Protein AF-A0A8U0RZ02-F1 (afdb_monomer_lite)

pLDDT: mean 75.35, std 15.9, range [26.25, 94.38]

Sequence (274 aa):
MQLIPQQLLTTLGPLFRNSQLAQFHFTNRDCDSLKGLCRVMGNGFAGCMLFPHISPCEVRVLMLLYSSKKKIFMGLIPYDQSGFVNAIRQVITTRKQAVGPGGVAGPVQIVNNKFLAWSGVMEWQEPRPEPNSRSKRWLPSHVYVNQGEILRTEQWPRKLYMQLIPQQLLTTLVPLFRNSRLVQFHFTKDLETLKSLCRIMDNGFAGCVHFSYKVSCEVRVLMLLYSSEKKIFIGLIPHDQSNFVNGIRRVIANQQQVLQRNLEQEQQQRGMGG

Foldseek 3Di:
DDKDFQVLCVLVVVQQVQWDKDWDDDPDCPDVVNVVVLVSLVVRIKDWDADPPDPPDPQGIWIWHADPPVRTIMITGGPPNPVVVVSVCVSVVVVVVVPDPDDDDDDDPPPPQWDFPDWAKEKEWDDDPDPPPGDIDMFTKTKIDHPPDDDHCVPFDRYKYKYKDAQVLCPVVVVQQVQWHKIWMDTDDDPPSVVVVLVSLVVRIKIWIATPPDVPDPAGIKIWHADPPVRTIMITGGPCRPVNVVSVVVSVVVVVVVVVVVVVVVVVVVVVPD

Organism: Mustela putorius furo (NCBI:txid9669)

Secondary structure (DSSP, 8-state):
-EEEEGGGTGGGHHHHHTEEEEEE--S-SS-HHHHHHHHHHHTTEEEEEEPP--TT----EEEEEEETTTTEEEEEEES-HHHHHHHHHHHHHHHHTT-SSS---------TTEEEEEEEEEEEE---SSTT---EEEEEEEEEEETT-----TTS-SEEEEEEEEGGGGGGGHHHHHTEEEEEEEE-S-HHHHHHHHHHHHTTEEEEEEPP--TT-S--EEEEEEETTTTEEEEEEES-HHHHHHHHHHHHHHHHHHHHHHHHHHHHHHTT--

Structure (mmCIF, N/CA/C/O backbone):
data_AF-A0A8U0RZ02-F1
#
_entry.id   AF-A0A8U0RZ02-F1
#
loop_
_atom_site.group_PDB
_atom_site.id
_atom_site.type_symbol
_atom_site.label_atom_id
_atom_site.label_alt_id
_atom_site.label_comp_id
_atom_site.label_asym_id
_atom_site.label_entity_id
_atom_site.label_seq_id
_atom_site.pdbx_PDB_ins_code
_atom_site.Cartn_x
_atom_site.Cartn_y
_atom_site.Cartn_z
_atom_site.occupancy
_atom_site.B_iso_or_equiv
_atom_site.auth_seq_id
_atom_site.auth_comp_id
_atom_site.auth_asym_id
_atom_site.auth_atom_id
_atom_site.pdbx_PDB_model_num
ATOM 1 N N . MET A 1 1 ? 10.433 8.839 -27.197 1.00 79.12 1 MET A N 1
ATOM 2 C CA . MET A 1 1 ? 11.451 8.152 -26.368 1.00 79.12 1 MET A CA 1
ATOM 3 C C . MET A 1 1 ? 12.104 9.177 -25.455 1.00 79.12 1 MET A C 1
ATOM 5 O O . MET A 1 1 ? 12.510 10.222 -25.942 1.00 79.12 1 MET A O 1
ATOM 9 N N . GLN A 1 2 ? 12.189 8.895 -24.159 1.00 82.38 2 GLN A N 1
ATOM 10 C CA . GLN A 1 2 ? 12.865 9.721 -23.162 1.00 82.38 2 GLN A CA 1
ATOM 11 C C . GLN A 1 2 ? 14.215 9.097 -22.798 1.00 82.38 2 GLN A C 1
ATOM 13 O O . GLN A 1 2 ? 14.282 7.903 -22.528 1.00 82.38 2 GLN A O 1
ATOM 18 N N . LEU A 1 3 ? 15.288 9.885 -22.775 1.00 82.19 3 LEU A N 1
ATOM 19 C CA . LEU A 1 3 ? 16.611 9.404 -22.370 1.00 82.19 3 LEU A CA 1
ATOM 20 C C . LEU A 1 3 ? 16.764 9.460 -20.847 1.00 82.19 3 LEU A C 1
ATOM 22 O O . LEU A 1 3 ? 16.463 10.478 -20.224 1.00 82.19 3 LEU A O 1
ATOM 26 N N . ILE A 1 4 ? 17.234 8.364 -20.256 1.00 80.56 4 ILE A N 1
ATOM 27 C CA . ILE A 1 4 ? 17.409 8.200 -18.811 1.00 80.56 4 ILE A CA 1
ATOM 28 C C . ILE A 1 4 ? 18.819 7.650 -18.544 1.00 80.56 4 ILE A C 1
ATOM 30 O O . ILE A 1 4 ? 19.224 6.700 -19.213 1.00 80.56 4 ILE A O 1
ATOM 34 N N . PRO A 1 5 ? 19.586 8.201 -17.588 1.00 79.12 5 PRO A N 1
ATOM 35 C CA . PRO A 1 5 ? 20.882 7.643 -17.204 1.00 79.12 5 PRO A CA 1
ATOM 36 C C . PRO A 1 5 ? 20.774 6.180 -16.743 1.00 79.12 5 PRO A C 1
ATOM 38 O O . PRO A 1 5 ? 19.963 5.859 -15.878 1.00 79.12 5 PRO A O 1
ATOM 41 N N . GLN A 1 6 ? 21.630 5.293 -17.254 1.00 75.19 6 GLN A N 1
ATOM 42 C CA . GLN A 1 6 ? 21.665 3.867 -16.896 1.00 75.19 6 GLN A CA 1
ATOM 43 C C . GLN A 1 6 ? 22.004 3.630 -15.420 1.00 75.19 6 GLN A C 1
ATOM 45 O O . GLN A 1 6 ? 21.577 2.634 -14.845 1.00 75.19 6 GLN A O 1
ATOM 50 N N . GLN A 1 7 ? 22.697 4.566 -14.769 1.00 68.62 7 GLN A N 1
ATOM 51 C CA . GLN A 1 7 ? 22.927 4.526 -13.319 1.00 68.62 7 GLN A CA 1
ATOM 52 C C . GLN A 1 7 ? 21.624 4.511 -12.509 1.00 68.62 7 GLN A C 1
ATOM 54 O O . GLN A 1 7 ? 21.603 4.025 -11.389 1.00 68.62 7 GLN A O 1
ATOM 59 N N . LEU A 1 8 ? 20.532 5.030 -13.072 1.00 65.12 8 LEU A N 1
ATOM 60 C CA . LEU A 1 8 ? 19.211 5.011 -12.448 1.00 65.12 8 LEU A CA 1
ATOM 61 C C . LEU A 1 8 ? 18.478 3.684 -12.666 1.00 65.12 8 LEU A C 1
ATOM 63 O O . LEU A 1 8 ? 17.423 3.459 -12.088 1.00 65.12 8 LEU A O 1
ATOM 67 N N . LEU A 1 9 ? 19.014 2.822 -13.526 1.00 66.19 9 LEU A N 1
ATOM 68 C CA . LEU A 1 9 ? 18.446 1.520 -13.846 1.00 66.19 9 LEU A CA 1
ATOM 69 C C . LEU A 1 9 ? 19.003 0.416 -12.945 1.00 66.19 9 LEU A C 1
ATOM 71 O O . LEU A 1 9 ? 18.363 -0.620 -12.792 1.00 66.19 9 LEU A O 1
ATOM 75 N N . THR A 1 10 ? 20.151 0.632 -12.298 1.00 65.25 10 THR A N 1
ATOM 76 C CA . THR A 1 10 ? 20.711 -0.322 -11.326 1.00 65.25 10 THR A CA 1
ATOM 77 C C . THR A 1 10 ? 19.774 -0.514 -10.131 1.00 65.25 10 THR A C 1
ATOM 79 O O . THR A 1 10 ? 19.584 -1.639 -9.676 1.00 65.25 10 THR A O 1
ATOM 82 N N . THR A 1 11 ? 19.096 0.552 -9.693 1.00 59.66 11 THR A N 1
ATOM 83 C CA . THR A 1 11 ? 18.059 0.511 -8.645 1.00 59.66 11 THR A CA 1
ATOM 84 C C . THR A 1 11 ? 16.787 -0.220 -9.088 1.00 59.66 11 THR A C 1
ATOM 86 O O . THR A 1 11 ? 16.022 -0.693 -8.252 1.00 59.66 11 THR A O 1
ATOM 89 N N . LEU A 1 12 ? 16.579 -0.367 -10.399 1.00 64.38 12 LEU A N 1
ATOM 90 C CA . LEU A 1 12 ? 15.450 -1.070 -11.014 1.00 64.38 12 LEU A CA 1
ATOM 91 C C . LEU A 1 12 ? 15.818 -2.504 -11.448 1.00 64.38 12 LEU A C 1
ATOM 93 O O . LEU A 1 12 ? 15.023 -3.172 -12.107 1.00 64.38 12 LEU A O 1
ATOM 97 N N . GLY A 1 13 ? 17.000 -3.002 -11.060 1.00 66.00 13 GLY A N 1
ATOM 98 C CA . GLY A 1 13 ? 17.551 -4.309 -11.445 1.00 66.00 13 GLY A CA 1
ATOM 99 C C . GLY A 1 13 ? 16.583 -5.505 -11.379 1.00 66.00 13 GLY A C 1
ATOM 100 O O . GLY A 1 13 ? 16.566 -6.300 -12.321 1.00 66.00 13 GLY A O 1
ATOM 101 N N . PRO A 1 14 ? 15.742 -5.653 -10.337 1.00 62.75 14 PRO A N 1
ATOM 102 C CA . PRO A 1 14 ? 14.764 -6.742 -10.267 1.00 62.75 14 PRO A CA 1
ATOM 103 C C . PRO A 1 14 ? 13.669 -6.657 -11.340 1.00 62.75 14 PRO A C 1
ATOM 105 O O . PRO A 1 14 ? 13.262 -7.684 -11.878 1.00 62.75 14 PRO A O 1
ATOM 108 N N . LEU A 1 15 ? 13.227 -5.446 -11.697 1.00 61.22 15 LEU A N 1
ATOM 109 C CA . LEU A 1 15 ? 12.194 -5.240 -12.719 1.00 61.22 15 LEU A CA 1
ATOM 110 C C . LEU A 1 15 ? 12.702 -5.636 -14.110 1.00 61.22 15 LEU A C 1
ATOM 112 O O . LEU A 1 15 ? 11.947 -6.160 -14.925 1.00 61.22 15 LEU A O 1
ATOM 116 N N . PHE A 1 16 ? 14.003 -5.471 -14.355 1.00 67.81 16 PHE A N 1
ATOM 117 C CA . PHE A 1 16 ? 14.642 -5.920 -15.591 1.00 67.81 16 PHE A CA 1
ATOM 118 C C . PHE A 1 16 ? 14.790 -7.437 -15.700 1.00 67.81 16 PHE A C 1
ATOM 120 O O . PHE A 1 16 ? 14.803 -7.956 -16.812 1.00 67.81 16 PHE A O 1
ATOM 127 N N . ARG A 1 17 ? 14.878 -8.159 -14.574 1.00 68.12 17 ARG A N 1
ATOM 128 C CA . ARG A 1 17 ? 14.913 -9.633 -14.584 1.00 68.12 17 ARG A CA 1
ATOM 129 C C . ARG A 1 17 ? 13.555 -10.234 -14.940 1.00 68.12 17 ARG A C 1
ATOM 131 O O . ARG A 1 17 ? 13.511 -11.297 -15.544 1.00 68.12 17 ARG A O 1
ATOM 138 N N . ASN A 1 18 ? 12.470 -9.539 -14.603 1.00 71.62 18 ASN A N 1
ATOM 139 C CA . ASN A 1 18 ? 11.104 -9.929 -14.942 1.00 71.62 18 ASN A CA 1
ATOM 140 C C . ASN A 1 18 ? 10.597 -9.179 -16.190 1.00 71.62 18 ASN A C 1
ATOM 142 O O . ASN A 1 18 ? 9.570 -8.497 -16.160 1.00 71.62 18 ASN A O 1
ATOM 146 N N . SER A 1 19 ? 11.366 -9.252 -17.276 1.00 80.31 19 SER A N 1
ATOM 147 C CA . SER A 1 19 ? 11.075 -8.573 -18.540 1.00 80.31 19 SER A CA 1
ATOM 148 C C . SER A 1 19 ? 11.258 -9.519 -19.721 1.00 80.31 19 SER A C 1
ATOM 150 O O . SER A 1 19 ? 12.189 -10.322 -19.743 1.00 80.31 19 SER A O 1
ATOM 152 N N . GLN A 1 20 ? 10.410 -9.383 -20.736 1.00 83.06 20 GLN A N 1
ATOM 153 C CA . GLN A 1 20 ? 10.640 -9.984 -22.041 1.00 83.06 20 GLN A CA 1
ATOM 154 C C . GLN A 1 20 ? 11.737 -9.203 -22.777 1.00 83.06 20 GLN A C 1
ATOM 156 O O . GLN A 1 20 ? 11.713 -7.971 -22.838 1.00 83.06 20 GLN A O 1
ATOM 161 N N . LEU A 1 21 ? 12.711 -9.925 -23.330 1.00 86.00 21 LEU A N 1
ATOM 162 C CA . LEU A 1 21 ? 13.793 -9.353 -24.124 1.00 86.00 21 LEU A CA 1
ATOM 163 C C . LEU A 1 21 ? 13.424 -9.408 -25.609 1.00 86.00 21 LEU A C 1
ATOM 165 O O . LEU A 1 21 ? 13.104 -10.470 -26.136 1.00 86.00 21 LEU A O 1
ATOM 169 N N . ALA A 1 22 ? 13.521 -8.273 -26.287 1.00 87.19 22 ALA A N 1
ATOM 170 C CA . ALA A 1 22 ? 13.369 -8.156 -27.729 1.00 87.19 22 ALA A CA 1
ATOM 171 C C . ALA A 1 22 ? 14.624 -7.515 -28.326 1.00 87.19 22 ALA A C 1
ATOM 173 O O . ALA A 1 22 ? 15.241 -6.643 -27.716 1.00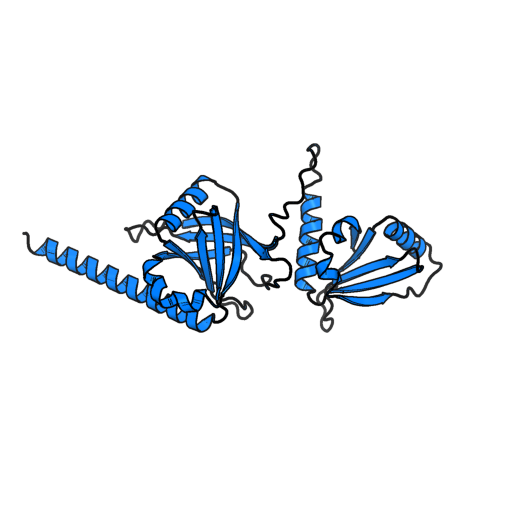 87.19 22 ALA A O 1
ATOM 174 N N . GLN A 1 23 ? 15.019 -7.921 -29.528 1.00 89.31 23 GLN A N 1
ATOM 175 C CA . GLN A 1 23 ? 16.106 -7.264 -30.249 1.00 89.31 23 GLN A CA 1
ATOM 176 C C . GLN A 1 23 ? 15.529 -6.217 -31.201 1.00 89.31 23 GLN A C 1
ATOM 178 O O . GLN A 1 23 ? 14.595 -6.495 -31.946 1.00 89.31 23 GLN A O 1
ATOM 183 N N . PHE A 1 24 ? 16.102 -5.015 -31.189 1.00 87.06 24 PHE A N 1
ATOM 184 C CA . PHE A 1 24 ? 15.681 -3.915 -32.051 1.00 87.06 24 PHE A CA 1
ATOM 185 C C . PHE A 1 24 ? 16.633 -3.787 -33.231 1.00 87.06 24 PHE A C 1
ATOM 187 O O . PHE A 1 24 ? 17.847 -3.643 -33.060 1.00 87.06 24 PHE A O 1
ATOM 194 N N . HIS A 1 25 ? 16.066 -3.821 -34.433 1.00 84.50 25 HIS A N 1
ATOM 195 C CA . HIS A 1 25 ? 16.798 -3.594 -35.666 1.00 84.50 25 HIS A CA 1
ATOM 196 C C . HIS A 1 25 ? 16.381 -2.257 -36.275 1.00 84.50 25 HIS A C 1
ATOM 198 O O . HIS A 1 25 ? 15.236 -2.082 -36.687 1.00 84.50 25 HIS A O 1
ATOM 204 N N . PHE A 1 26 ? 17.319 -1.316 -36.349 1.00 84.06 26 PHE A N 1
ATOM 205 C CA . PHE A 1 26 ? 17.110 -0.067 -37.074 1.00 84.06 26 PHE A CA 1
ATOM 206 C C . PHE A 1 26 ? 17.390 -0.302 -38.558 1.00 84.06 26 PHE A C 1
ATOM 208 O O . PHE A 1 26 ? 18.451 -0.805 -38.924 1.00 84.06 26 PHE A O 1
ATOM 215 N N . THR A 1 27 ? 16.418 0.033 -39.403 1.00 81.19 27 THR A N 1
ATOM 216 C CA . THR A 1 27 ? 16.452 -0.223 -40.852 1.00 81.19 27 THR A CA 1
ATOM 217 C C . THR A 1 27 ? 17.512 0.600 -41.578 1.00 81.19 27 THR A C 1
ATOM 219 O O . THR A 1 27 ? 18.067 0.128 -42.562 1.00 81.19 27 THR A O 1
ATOM 222 N N . ASN A 1 28 ? 17.847 1.789 -41.071 1.00 77.81 28 ASN A N 1
ATOM 223 C CA . ASN A 1 28 ? 18.876 2.656 -41.636 1.00 77.81 28 ASN A CA 1
ATOM 224 C C . ASN A 1 28 ? 20.079 2.755 -40.683 1.00 77.81 28 ASN A C 1
ATOM 226 O O . ASN A 1 28 ? 20.072 3.551 -39.740 1.00 77.81 28 ASN A O 1
ATOM 230 N N . ARG A 1 29 ? 21.088 1.901 -40.901 1.00 66.69 29 ARG A N 1
ATOM 231 C CA . ARG A 1 29 ? 22.248 1.762 -40.003 1.00 66.69 29 ARG A CA 1
ATOM 232 C C . ARG A 1 29 ? 23.280 2.889 -40.127 1.00 66.69 29 ARG A C 1
ATOM 234 O O . ARG A 1 29 ? 23.981 3.159 -39.154 1.00 66.69 29 ARG A O 1
ATOM 241 N N . ASP A 1 30 ? 23.326 3.571 -41.269 1.00 71.44 30 ASP A N 1
ATOM 242 C CA . ASP A 1 30 ? 24.375 4.553 -41.585 1.00 71.44 30 ASP A CA 1
ATOM 243 C C . ASP A 1 30 ? 23.950 6.008 -41.370 1.00 71.44 30 ASP A C 1
ATOM 245 O O . ASP A 1 30 ? 24.747 6.932 -41.544 1.00 71.44 30 ASP A O 1
ATOM 249 N N . CYS A 1 31 ? 22.714 6.218 -40.916 1.00 80.62 31 CYS A N 1
ATOM 250 C CA . CYS A 1 31 ? 22.199 7.536 -40.584 1.00 80.62 31 CYS A CA 1
ATOM 251 C C . CYS A 1 31 ? 22.933 8.143 -39.376 1.00 80.62 31 CYS A C 1
ATOM 253 O O . CYS A 1 31 ? 23.094 7.507 -38.327 1.00 80.62 31 CYS A O 1
ATOM 255 N N . ASP A 1 32 ? 23.314 9.417 -39.484 1.00 83.94 32 ASP A N 1
ATOM 256 C CA . ASP A 1 32 ? 24.004 10.146 -38.414 1.00 83.94 32 ASP A CA 1
ATOM 257 C C . ASP A 1 32 ? 23.180 10.233 -37.123 1.00 83.94 32 ASP A C 1
ATOM 259 O O . ASP A 1 32 ? 23.739 10.247 -36.024 1.00 83.94 32 ASP A O 1
ATOM 263 N N . SER A 1 33 ? 21.850 10.168 -37.221 1.00 83.69 33 SER A N 1
ATOM 264 C CA . SER A 1 33 ? 20.967 10.073 -36.056 1.00 83.69 33 SER A CA 1
ATOM 265 C C . SER A 1 33 ? 21.166 8.772 -35.272 1.00 83.69 33 SER A C 1
ATOM 267 O O . SER A 1 33 ? 21.163 8.797 -34.039 1.00 83.69 33 SER A O 1
ATOM 269 N N . LEU A 1 34 ? 21.392 7.638 -35.949 1.00 83.88 34 LEU A N 1
ATOM 270 C CA . LEU A 1 34 ? 21.654 6.364 -35.275 1.00 83.88 34 LEU A CA 1
ATOM 271 C C . LEU A 1 34 ? 23.047 6.357 -34.642 1.00 83.88 34 LEU A C 1
ATOM 273 O O . LEU A 1 34 ? 23.201 5.901 -33.508 1.00 83.88 34 LEU A O 1
ATOM 277 N N . LYS A 1 35 ? 24.049 6.928 -35.322 1.00 84.75 35 LYS A N 1
ATOM 278 C CA . LYS A 1 35 ? 25.389 7.133 -34.745 1.00 84.75 35 LYS A CA 1
ATOM 279 C C . LYS A 1 35 ? 25.315 7.999 -33.484 1.00 84.75 35 LYS A C 1
ATOM 281 O O . LYS A 1 35 ? 25.926 7.660 -32.468 1.00 84.75 35 LYS A O 1
ATOM 286 N N . GLY A 1 36 ? 24.511 9.063 -33.517 1.00 86.62 36 GLY A N 1
ATOM 287 C CA . GLY A 1 36 ? 24.210 9.902 -32.359 1.00 86.62 36 GLY A CA 1
ATOM 288 C C . GLY A 1 36 ? 23.580 9.112 -31.211 1.00 86.62 36 GLY A C 1
ATOM 289 O O . GLY A 1 36 ? 24.050 9.194 -30.075 1.00 86.62 36 GLY A O 1
ATOM 290 N N . LEU A 1 37 ? 22.578 8.276 -31.498 1.00 87.06 37 LEU A N 1
ATOM 291 C CA . LEU A 1 37 ? 21.931 7.436 -30.488 1.00 87.06 37 LEU A CA 1
ATOM 292 C C . LEU A 1 37 ? 22.895 6.414 -29.867 1.00 87.06 37 LEU A C 1
ATOM 294 O O . LEU A 1 37 ? 22.937 6.273 -28.644 1.00 87.06 37 LEU A O 1
ATOM 298 N N . CYS A 1 38 ? 23.715 5.752 -30.689 1.00 86.69 38 CYS A N 1
ATOM 299 C CA . CYS A 1 38 ? 24.777 4.849 -30.243 1.00 86.69 38 CYS A CA 1
ATOM 300 C C . CYS A 1 38 ? 25.776 5.556 -29.318 1.00 86.69 38 CYS A C 1
ATOM 302 O O . CYS A 1 38 ? 26.192 4.977 -28.315 1.00 86.69 38 CYS A O 1
ATOM 304 N N . ARG A 1 39 ? 26.150 6.805 -29.629 1.00 86.81 39 ARG A N 1
ATOM 305 C CA . ARG A 1 39 ? 27.052 7.617 -28.798 1.00 86.81 39 ARG A CA 1
ATOM 306 C C . ARG A 1 39 ? 26.416 7.949 -27.452 1.00 86.81 39 ARG A C 1
ATOM 308 O O . ARG A 1 39 ? 27.036 7.737 -26.416 1.00 86.81 39 ARG A O 1
ATOM 315 N N . VAL A 1 40 ? 25.170 8.420 -27.456 1.00 86.50 40 VAL A N 1
ATOM 316 C CA . VAL A 1 40 ? 24.435 8.769 -26.232 1.00 86.50 40 VAL A CA 1
ATOM 317 C C . VAL A 1 40 ? 24.257 7.548 -25.333 1.00 86.50 40 VAL A C 1
ATOM 319 O O . VAL A 1 40 ? 24.597 7.596 -24.154 1.00 86.50 40 VAL A O 1
ATOM 322 N N . MET A 1 41 ? 23.769 6.434 -25.880 1.00 87.94 41 MET A N 1
ATOM 323 C CA . MET A 1 41 ? 23.539 5.230 -25.082 1.00 87.94 41 MET A CA 1
ATOM 324 C C . MET A 1 41 ? 24.843 4.531 -24.678 1.00 87.94 41 MET A C 1
ATOM 326 O O . MET A 1 41 ? 24.918 3.960 -23.592 1.00 87.94 41 MET A O 1
ATOM 330 N N . GLY A 1 42 ? 25.891 4.628 -25.503 1.00 84.06 42 GLY A N 1
ATOM 331 C CA . GLY A 1 42 ? 27.244 4.186 -25.159 1.00 84.06 42 GLY A CA 1
ATOM 332 C C . GLY A 1 42 ? 27.852 4.961 -23.986 1.00 84.06 42 GLY A C 1
ATOM 333 O O . GLY A 1 42 ? 28.598 4.381 -23.205 1.00 84.06 42 GLY A O 1
ATOM 334 N N . ASN A 1 43 ? 27.454 6.223 -23.797 1.00 84.50 43 ASN A N 1
ATOM 335 C CA . ASN A 1 43 ? 27.838 7.063 -22.658 1.00 84.50 43 ASN A CA 1
ATOM 336 C C . ASN A 1 43 ? 26.977 6.819 -21.401 1.00 84.50 43 ASN A C 1
ATOM 338 O O . ASN A 1 43 ? 26.889 7.678 -20.525 1.00 84.50 43 ASN A O 1
ATOM 342 N N . GLY A 1 44 ? 26.320 5.659 -21.304 1.00 81.75 44 GLY A N 1
ATOM 343 C CA . GLY A 1 44 ? 25.578 5.264 -20.109 1.00 81.75 44 GLY A CA 1
ATOM 344 C C . GLY A 1 44 ? 24.170 5.845 -20.026 1.00 81.75 44 GLY A C 1
ATOM 345 O O . GLY A 1 44 ? 23.670 6.066 -18.926 1.00 81.75 44 GLY A O 1
ATOM 346 N N . PHE A 1 45 ? 23.503 6.071 -21.160 1.00 84.62 45 PHE A N 1
ATOM 347 C CA . PHE A 1 45 ? 22.073 6.400 -21.213 1.00 84.62 45 PHE A CA 1
ATOM 348 C C . PHE A 1 45 ? 21.250 5.240 -21.785 1.00 84.62 45 PHE A C 1
ATOM 350 O O . PHE A 1 45 ? 21.739 4.385 -22.520 1.00 84.62 45 PHE A O 1
ATOM 357 N N . ALA A 1 46 ? 19.976 5.200 -21.426 1.00 87.56 46 ALA A N 1
ATOM 358 C CA . ALA A 1 46 ? 18.981 4.263 -21.921 1.00 87.56 46 ALA A CA 1
ATOM 359 C C . ALA A 1 46 ? 17.768 5.029 -22.445 1.00 87.56 46 ALA A C 1
ATOM 361 O O . ALA A 1 46 ? 17.472 6.133 -21.986 1.00 87.56 46 ALA A O 1
ATOM 362 N N . GLY A 1 47 ? 17.052 4.443 -23.398 1.00 88.31 47 GLY A N 1
ATOM 363 C CA . GLY A 1 47 ? 15.818 5.006 -23.930 1.00 88.31 47 GLY A CA 1
ATOM 364 C C . GLY A 1 47 ? 14.604 4.397 -23.244 1.00 88.31 47 GLY A C 1
ATOM 365 O O . GLY A 1 47 ? 14.365 3.209 -23.377 1.00 88.31 47 GLY A O 1
ATOM 366 N N . CYS A 1 48 ? 13.796 5.193 -22.561 1.00 85.94 48 CYS A N 1
ATOM 367 C CA . CYS A 1 48 ? 12.469 4.793 -22.108 1.00 85.94 48 CYS A CA 1
ATOM 368 C C . CYS A 1 48 ? 11.432 5.193 -23.162 1.00 85.94 48 CYS A C 1
ATOM 370 O O . CYS A 1 48 ? 11.284 6.370 -23.506 1.00 85.94 48 CYS A O 1
ATOM 372 N N . MET A 1 49 ? 10.724 4.221 -23.721 1.00 84.75 49 MET A N 1
ATOM 373 C CA . MET A 1 49 ? 9.610 4.445 -24.633 1.00 84.75 49 MET A CA 1
ATOM 374 C C . MET A 1 49 ? 8.312 4.229 -23.873 1.00 84.75 49 MET A C 1
ATOM 376 O O . MET A 1 49 ? 8.045 3.124 -23.422 1.00 84.75 49 MET A O 1
ATOM 380 N N . LEU A 1 50 ? 7.528 5.296 -23.729 1.00 76.81 50 LEU A N 1
ATOM 381 C CA . LEU A 1 50 ? 6.156 5.235 -23.241 1.00 76.81 50 LEU A CA 1
ATOM 382 C C . LEU A 1 50 ? 5.239 5.228 -24.457 1.00 76.81 50 LEU A C 1
ATOM 384 O O . LEU A 1 50 ? 5.323 6.136 -25.289 1.00 76.81 50 LEU A O 1
ATOM 388 N N . PHE A 1 51 ? 4.398 4.208 -24.564 1.00 74.62 51 PHE A N 1
ATOM 389 C CA . PHE A 1 51 ? 3.425 4.108 -25.640 1.00 74.62 51 PHE A CA 1
ATOM 390 C C . PHE A 1 51 ? 2.118 4.781 -25.204 1.00 74.62 51 PHE A C 1
ATOM 392 O O . PHE A 1 51 ? 1.672 4.575 -24.071 1.00 74.62 51 PHE A O 1
ATOM 399 N N . PRO A 1 52 ? 1.506 5.617 -26.061 1.00 63.38 52 PRO A N 1
ATOM 400 C CA . PRO A 1 52 ? 0.171 6.139 -25.806 1.00 63.38 52 PRO A CA 1
ATOM 401 C C . PRO A 1 52 ? -0.834 4.985 -25.709 1.00 63.38 52 PRO A C 1
ATOM 403 O O . PRO A 1 52 ? -0.672 3.950 -26.354 1.00 63.38 52 PRO A O 1
ATOM 406 N N . HIS A 1 53 ? -1.869 5.164 -24.886 1.00 57.44 53 HIS A N 1
ATOM 407 C CA . HIS A 1 53 ? -2.920 4.165 -24.693 1.00 57.44 53 HIS A CA 1
ATOM 408 C C . HIS A 1 53 ? -3.804 4.123 -25.943 1.00 57.44 53 HIS A C 1
ATOM 410 O O . HIS A 1 53 ? -4.760 4.885 -26.070 1.00 57.44 53 HIS A O 1
ATOM 416 N N . ILE A 1 54 ? -3.407 3.298 -26.908 1.00 54.53 54 ILE A N 1
ATOM 417 C CA . ILE A 1 54 ? -4.123 3.080 -28.160 1.00 54.53 54 ILE A CA 1
ATOM 418 C C . ILE A 1 54 ? -4.390 1.578 -28.236 1.00 54.53 54 ILE A C 1
ATOM 420 O O . ILE A 1 54 ? -3.465 0.781 -28.391 1.00 54.53 54 ILE A O 1
ATOM 424 N N . SER A 1 55 ? -5.653 1.184 -28.072 1.00 45.19 55 SER A N 1
ATOM 425 C CA . SER A 1 55 ? -6.085 -0.193 -28.332 1.00 45.19 55 SER A CA 1
ATOM 426 C C . SER A 1 55 ? -5.689 -0.573 -29.768 1.00 45.19 55 SER A C 1
ATOM 428 O O . SER A 1 55 ? -5.924 0.245 -30.662 1.00 45.19 55 SER A O 1
ATOM 430 N N . PRO A 1 56 ? -5.078 -1.746 -30.030 1.00 52.00 56 PRO A N 1
ATOM 431 C CA . PRO A 1 56 ? -4.972 -2.936 -29.176 1.00 52.00 56 PRO A CA 1
ATOM 432 C C . PRO A 1 56 ? -3.598 -3.141 -28.493 1.00 52.00 56 PRO A C 1
ATOM 434 O O . PRO A 1 56 ? -3.270 -4.258 -28.103 1.00 52.00 56 PRO A O 1
ATOM 437 N N . CYS A 1 57 ? -2.755 -2.111 -28.352 1.00 56.16 57 CYS A N 1
ATOM 438 C CA . CYS A 1 57 ? -1.400 -2.284 -27.809 1.00 56.16 57 CYS A CA 1
ATOM 439 C C . CYS A 1 57 ? -1.391 -2.544 -26.292 1.00 56.16 57 CYS A C 1
ATOM 441 O O . CYS A 1 57 ? -1.650 -1.649 -25.487 1.00 56.16 57 CYS A O 1
ATOM 443 N N . GLU A 1 58 ? -1.005 -3.759 -25.895 1.00 62.66 58 GLU A N 1
ATOM 444 C CA . GLU A 1 58 ? -0.824 -4.142 -24.486 1.00 62.66 58 GLU A CA 1
ATOM 445 C C . GLU A 1 58 ? 0.464 -3.569 -23.862 1.00 62.66 58 GLU A C 1
ATOM 447 O O . GLU A 1 58 ? 0.545 -3.381 -22.645 1.00 62.66 58 GLU A O 1
ATOM 452 N N . VAL A 1 59 ? 1.467 -3.240 -24.686 1.00 68.81 59 VAL A N 1
ATOM 453 C CA . VAL A 1 59 ? 2.752 -2.690 -24.231 1.00 68.81 59 VAL A CA 1
ATOM 454 C C . VAL A 1 59 ? 2.627 -1.188 -23.992 1.00 68.81 59 VAL A C 1
ATOM 456 O O . VAL A 1 59 ? 2.366 -0.415 -24.909 1.00 68.81 59 VAL A O 1
ATOM 459 N N . ARG A 1 60 ? 2.867 -0.762 -22.751 1.00 73.12 60 ARG A N 1
ATOM 460 C CA . ARG A 1 60 ? 2.799 0.641 -22.307 1.00 73.12 60 ARG A CA 1
ATOM 461 C C . ARG A 1 60 ? 4.168 1.281 -22.117 1.00 73.12 60 ARG A C 1
ATOM 463 O O . ARG A 1 60 ? 4.301 2.500 -22.207 1.00 73.12 60 ARG A O 1
ATOM 470 N N . VAL A 1 61 ? 5.186 0.473 -21.855 1.00 80.44 61 VAL A N 1
ATOM 471 C CA . VAL A 1 61 ? 6.553 0.885 -21.589 1.00 80.44 61 VAL A CA 1
ATOM 472 C C . VAL A 1 61 ? 7.555 -0.147 -22.095 1.00 80.44 61 VAL A C 1
ATOM 474 O O . VAL A 1 61 ? 7.387 -1.358 -21.942 1.00 80.44 61 VAL A O 1
ATOM 477 N N . LEU A 1 62 ? 8.627 0.362 -22.690 1.00 87.06 62 LEU A N 1
ATOM 478 C CA . LEU A 1 62 ? 9.763 -0.416 -23.157 1.00 87.06 62 LEU A CA 1
ATOM 479 C C . LEU A 1 62 ? 11.058 0.329 -22.858 1.00 87.06 62 LEU A C 1
ATOM 481 O O . LEU A 1 62 ? 11.163 1.536 -23.079 1.00 87.06 62 LEU A O 1
ATOM 485 N N . MET A 1 63 ? 12.065 -0.404 -22.398 1.00 87.56 63 MET A N 1
ATOM 486 C CA . MET A 1 63 ? 13.405 0.124 -22.179 1.00 87.56 63 MET A CA 1
ATOM 487 C C . MET A 1 63 ? 14.346 -0.326 -23.278 1.00 87.56 63 MET A C 1
ATOM 489 O O . MET A 1 63 ? 14.681 -1.498 -23.381 1.00 87.56 63 MET A O 1
ATOM 493 N N . LEU A 1 64 ? 14.805 0.626 -24.074 1.00 90.19 64 LEU A N 1
ATOM 494 C CA . LEU A 1 64 ? 15.829 0.441 -25.079 1.00 90.19 64 LEU A CA 1
ATOM 495 C C . LEU A 1 64 ? 17.215 0.610 -24.455 1.00 90.19 64 LEU A C 1
ATOM 497 O O . LEU A 1 64 ? 17.572 1.677 -23.948 1.00 90.19 64 LEU A O 1
ATOM 501 N N . LEU A 1 65 ? 18.003 -0.450 -24.537 1.00 88.81 65 LEU A N 1
ATOM 502 C CA . LEU A 1 65 ? 19.394 -0.517 -24.127 1.00 88.81 65 LEU A CA 1
ATOM 503 C C . LEU A 1 65 ? 20.270 -0.768 -25.348 1.00 88.81 65 LEU A C 1
ATOM 505 O O . LEU A 1 65 ? 19.901 -1.513 -26.253 1.00 88.81 65 LEU A O 1
ATOM 509 N N . TYR A 1 66 ? 21.461 -0.186 -25.349 1.00 90.00 66 TYR A N 1
ATOM 510 C CA . TYR A 1 66 ? 22.456 -0.422 -26.386 1.00 90.00 66 TYR A CA 1
ATOM 511 C C . TYR A 1 66 ? 23.651 -1.170 -25.802 1.00 90.00 66 TYR A C 1
ATOM 513 O O . TYR A 1 66 ? 24.236 -0.746 -24.807 1.00 90.00 66 TYR A O 1
ATOM 521 N N . SER A 1 67 ? 24.028 -2.283 -26.431 1.00 87.06 67 SER A N 1
ATOM 522 C CA . SER A 1 67 ? 25.264 -2.993 -26.110 1.00 87.06 67 SER A CA 1
ATOM 523 C C . SER A 1 67 ? 26.369 -2.526 -27.047 1.00 87.06 67 SER A C 1
ATOM 525 O O . SER A 1 67 ? 26.401 -2.912 -28.212 1.00 87.06 67 SER A O 1
ATOM 527 N N . SER A 1 68 ? 27.321 -1.749 -26.533 1.00 84.12 68 SER A N 1
ATOM 528 C CA . SER A 1 68 ? 28.507 -1.329 -27.291 1.00 84.12 68 SER A CA 1
ATOM 529 C C . SER A 1 68 ? 29.398 -2.510 -27.695 1.00 84.12 68 SER A C 1
ATOM 531 O O . SER A 1 68 ? 29.977 -2.482 -28.780 1.00 84.12 68 SER A O 1
ATOM 533 N N . LYS A 1 69 ? 29.448 -3.561 -26.859 1.00 85.19 69 LYS A N 1
ATOM 534 C CA . LYS A 1 69 ? 30.194 -4.807 -27.106 1.00 85.19 69 LYS A CA 1
ATOM 535 C C . LYS A 1 69 ? 29.612 -5.609 -28.267 1.00 85.19 69 LYS A C 1
ATOM 537 O O . LYS A 1 69 ? 30.354 -6.067 -29.123 1.00 85.19 69 LYS A O 1
ATOM 542 N N . LYS A 1 70 ? 28.289 -5.792 -28.282 1.00 85.12 70 LYS A N 1
ATOM 543 C CA . LYS A 1 70 ? 27.600 -6.586 -29.312 1.00 85.12 70 LYS A CA 1
ATOM 544 C C . LYS A 1 70 ? 27.099 -5.746 -30.493 1.00 85.12 70 LYS A C 1
ATOM 546 O O . LYS A 1 70 ? 26.628 -6.316 -31.465 1.00 85.12 70 LYS A O 1
ATOM 551 N N . LYS A 1 71 ? 27.177 -4.411 -30.409 1.00 85.88 71 LYS A N 1
ATOM 552 C CA . LYS A 1 71 ? 26.616 -3.450 -31.378 1.00 85.88 71 LYS A CA 1
ATOM 553 C C . LYS A 1 71 ? 25.131 -3.704 -31.683 1.00 85.88 71 LYS A C 1
ATOM 555 O O . LYS A 1 71 ? 24.680 -3.518 -32.808 1.00 85.88 71 LYS A O 1
ATOM 560 N N . ILE A 1 72 ? 24.369 -4.120 -30.668 1.00 88.56 72 ILE A N 1
ATOM 561 C CA . ILE A 1 72 ? 22.930 -4.405 -30.778 1.00 88.56 72 ILE A CA 1
ATOM 562 C C . ILE A 1 72 ? 22.116 -3.509 -29.856 1.00 88.56 72 ILE A C 1
ATOM 564 O O . ILE A 1 72 ? 22.565 -3.139 -28.766 1.00 88.56 72 ILE A O 1
ATOM 568 N N . PHE A 1 73 ? 20.886 -3.235 -30.278 1.00 89.88 73 PHE A N 1
ATOM 569 C CA . PHE A 1 73 ? 19.864 -2.641 -29.436 1.00 89.88 73 PHE A CA 1
ATOM 570 C C . PHE A 1 73 ? 18.956 -3.733 -28.876 1.00 89.88 73 PHE A C 1
ATOM 572 O O . PHE A 1 73 ? 18.484 -4.608 -29.600 1.00 89.88 73 PHE A O 1
ATOM 579 N N . MET A 1 74 ? 18.726 -3.676 -27.573 1.00 90.25 74 MET A N 1
ATOM 580 C CA . MET A 1 74 ? 17.891 -4.601 -26.821 1.00 90.25 74 MET A CA 1
ATOM 581 C C . MET A 1 74 ? 16.740 -3.811 -26.212 1.00 90.25 74 MET A C 1
ATOM 583 O O . MET A 1 74 ? 16.967 -2.810 -25.541 1.00 90.25 74 MET A O 1
ATOM 587 N N . GLY A 1 75 ? 15.513 -4.246 -26.445 1.00 89.25 75 GLY A N 1
ATOM 588 C CA . GLY A 1 75 ? 14.331 -3.759 -25.759 1.00 89.25 75 GLY A CA 1
ATOM 589 C C . GLY A 1 75 ? 13.972 -4.690 -24.615 1.00 89.25 75 GLY A C 1
ATOM 590 O O . GLY A 1 75 ? 13.890 -5.901 -24.798 1.00 89.25 75 GLY A O 1
ATOM 591 N N . LEU A 1 76 ? 13.749 -4.121 -23.442 1.00 86.56 76 LEU A N 1
ATOM 592 C CA . LEU A 1 76 ? 13.190 -4.809 -22.291 1.00 86.56 76 LEU A CA 1
ATOM 593 C C . LEU A 1 76 ? 11.740 -4.371 -22.128 1.00 86.56 76 LEU A C 1
ATOM 595 O O . LEU A 1 76 ? 11.458 -3.181 -21.965 1.00 86.56 76 LEU A O 1
ATOM 599 N N . ILE A 1 77 ? 10.840 -5.344 -22.193 1.00 85.50 77 ILE A N 1
ATOM 600 C CA . ILE A 1 77 ? 9.402 -5.183 -22.014 1.00 85.50 77 ILE A CA 1
ATOM 601 C C . ILE A 1 77 ? 9.062 -5.784 -20.649 1.00 85.50 77 ILE A C 1
ATOM 603 O O . ILE A 1 77 ? 8.960 -7.005 -20.531 1.00 85.50 77 ILE A O 1
ATOM 607 N N . PRO A 1 78 ? 8.946 -4.969 -19.590 1.00 80.56 78 PRO A N 1
ATOM 608 C CA . PRO A 1 78 ? 8.621 -5.478 -18.264 1.00 80.56 78 PRO A CA 1
ATOM 609 C C . PRO A 1 78 ? 7.231 -6.113 -18.271 1.00 80.56 78 PRO A C 1
ATOM 611 O O . PRO A 1 78 ? 6.294 -5.519 -18.797 1.00 80.56 78 PRO A O 1
ATOM 614 N N . TYR A 1 79 ? 7.071 -7.296 -17.672 1.00 75.19 79 TYR A N 1
ATOM 615 C CA . TYR A 1 79 ? 5.739 -7.903 -17.535 1.00 75.19 79 TYR A CA 1
ATOM 616 C C . TYR A 1 79 ? 4.830 -7.038 -16.646 1.00 75.19 79 TYR A C 1
ATOM 618 O O . TYR A 1 79 ? 3.647 -6.870 -16.931 1.00 75.19 79 TYR A O 1
ATOM 626 N N . ASP A 1 80 ? 5.403 -6.407 -15.614 1.00 71.31 80 ASP A N 1
ATOM 627 C CA . ASP A 1 80 ? 4.737 -5.371 -14.818 1.00 71.31 80 ASP A CA 1
ATOM 628 C C . ASP A 1 80 ? 4.991 -3.975 -15.406 1.00 71.31 80 ASP A C 1
ATOM 630 O O . ASP A 1 80 ? 5.768 -3.161 -14.896 1.00 71.31 80 ASP A O 1
ATOM 634 N N . GLN A 1 81 ? 4.316 -3.717 -16.522 1.00 73.50 81 GLN A N 1
ATOM 635 C CA . GLN A 1 81 ? 4.335 -2.447 -17.247 1.00 73.50 81 GLN A CA 1
ATOM 636 C C . GLN A 1 81 ? 3.995 -1.258 -16.327 1.00 73.50 81 GLN A C 1
ATOM 638 O O . GLN A 1 81 ? 4.659 -0.222 -16.353 1.00 73.50 81 GLN A O 1
ATOM 643 N N . SER A 1 82 ? 2.986 -1.429 -15.475 1.00 69.00 82 SER A N 1
ATOM 644 C CA . SER A 1 82 ? 2.494 -0.450 -14.503 1.00 69.00 82 SER A CA 1
ATOM 645 C C . SER A 1 82 ? 3.521 -0.095 -13.426 1.00 69.00 82 SER A C 1
ATOM 647 O O . SER A 1 82 ? 3.870 1.077 -13.240 1.00 69.00 82 SER A O 1
ATOM 649 N N . GLY A 1 83 ? 4.051 -1.106 -12.732 1.00 69.12 83 GLY A N 1
ATOM 650 C CA . GLY A 1 83 ? 5.053 -0.930 -11.684 1.00 69.12 83 GLY A CA 1
ATOM 651 C C . GLY A 1 83 ? 6.327 -0.294 -12.226 1.00 69.12 83 GLY A C 1
ATOM 652 O O . GLY A 1 83 ? 6.889 0.607 -11.599 1.00 69.12 83 GLY A O 1
ATOM 653 N N . PHE A 1 84 ? 6.726 -0.670 -13.442 1.00 74.62 84 PHE A N 1
ATOM 654 C CA . PHE A 1 84 ? 7.878 -0.080 -14.109 1.00 74.62 84 PHE A CA 1
ATOM 655 C C . PHE A 1 84 ? 7.683 1.410 -14.436 1.00 74.62 84 PHE A C 1
ATOM 657 O O . PHE A 1 84 ? 8.563 2.222 -14.141 1.00 74.62 84 PHE A O 1
ATOM 664 N N . VAL A 1 85 ? 6.524 1.803 -14.983 1.00 72.31 85 VAL A N 1
ATOM 665 C CA . VAL A 1 85 ? 6.206 3.220 -15.254 1.00 72.31 85 VAL A CA 1
ATOM 666 C C . VAL A 1 85 ? 6.224 4.047 -13.969 1.00 72.31 85 VAL A C 1
ATOM 668 O O . VAL A 1 85 ? 6.788 5.144 -13.958 1.00 72.31 85 VAL A O 1
ATOM 671 N N . ASN A 1 86 ? 5.646 3.530 -12.882 1.00 69.31 86 ASN A N 1
ATOM 672 C CA . ASN A 1 86 ? 5.643 4.220 -11.593 1.00 69.31 86 ASN A CA 1
ATOM 673 C C . ASN A 1 86 ? 7.063 4.382 -11.039 1.00 69.31 86 ASN A C 1
ATOM 675 O O . ASN A 1 86 ? 7.429 5.484 -10.630 1.00 69.31 86 ASN A O 1
ATOM 679 N N . ALA A 1 87 ? 7.890 3.337 -11.106 1.00 69.56 87 ALA A N 1
ATOM 680 C CA . ALA A 1 87 ? 9.275 3.395 -10.655 1.00 69.56 87 ALA A CA 1
ATOM 681 C C . ALA A 1 87 ? 10.109 4.406 -11.465 1.00 69.56 87 ALA A C 1
ATOM 683 O O . ALA A 1 87 ? 10.795 5.249 -10.890 1.00 69.56 87 ALA A O 1
ATOM 684 N N . ILE A 1 88 ? 9.988 4.406 -12.796 1.00 72.19 88 ILE A N 1
ATOM 685 C CA . ILE A 1 88 ? 10.663 5.379 -13.669 1.00 72.19 88 ILE A CA 1
ATOM 686 C C . ILE A 1 88 ? 10.183 6.808 -13.397 1.00 72.19 88 ILE A C 1
ATOM 688 O O . ILE A 1 88 ? 11.002 7.726 -13.307 1.00 72.19 88 ILE A O 1
ATOM 692 N N . ARG A 1 89 ? 8.868 7.012 -13.226 1.00 67.25 89 ARG A N 1
ATOM 693 C CA . ARG A 1 89 ? 8.302 8.325 -12.892 1.00 67.25 89 ARG A CA 1
ATOM 694 C C . ARG A 1 89 ? 8.881 8.848 -11.579 1.00 67.25 89 ARG A C 1
ATOM 696 O O . ARG A 1 89 ? 9.237 10.019 -11.529 1.00 67.25 89 ARG A O 1
ATOM 703 N N . GLN A 1 90 ? 9.039 7.999 -10.563 1.00 60.88 90 GLN A N 1
ATOM 704 C CA . GLN A 1 90 ? 9.681 8.384 -9.303 1.00 60.88 90 GLN A CA 1
ATOM 705 C C . GLN A 1 90 ? 11.128 8.829 -9.525 1.00 60.88 90 GLN A C 1
ATOM 707 O O . GLN A 1 90 ? 11.483 9.942 -9.154 1.00 60.88 90 GLN A O 1
ATOM 712 N N . VAL A 1 91 ? 11.938 8.037 -10.230 1.00 62.62 91 VAL A N 1
ATOM 713 C CA . VAL A 1 91 ? 13.345 8.378 -10.500 1.00 62.62 91 VAL A CA 1
ATOM 714 C C . VAL A 1 91 ? 13.479 9.713 -11.260 1.00 62.62 91 VAL A C 1
ATOM 716 O O . VAL A 1 91 ? 14.342 10.536 -10.941 1.00 62.62 91 VAL A O 1
ATOM 719 N N . ILE A 1 92 ? 12.602 9.971 -12.234 1.00 60.53 92 ILE A N 1
ATOM 720 C CA . ILE A 1 92 ? 12.594 11.227 -12.999 1.00 60.53 92 ILE A CA 1
ATOM 721 C C . ILE A 1 92 ? 12.110 12.406 -12.136 1.00 60.53 92 ILE A C 1
ATOM 723 O O . ILE A 1 92 ? 12.720 13.478 -12.165 1.00 60.53 92 ILE A O 1
ATOM 727 N N . THR A 1 93 ? 11.032 12.234 -11.364 1.00 52.97 93 THR A N 1
ATOM 728 C CA . THR A 1 93 ? 10.459 13.288 -10.511 1.00 52.97 93 THR A CA 1
ATOM 729 C C . THR A 1 93 ? 11.404 13.674 -9.372 1.00 52.97 93 THR A C 1
ATOM 731 O O . THR A 1 93 ? 11.588 14.866 -9.127 1.00 52.97 93 THR A O 1
ATOM 734 N N . THR A 1 94 ? 12.078 12.709 -8.742 1.00 47.72 94 THR A N 1
ATOM 735 C CA . THR A 1 94 ? 13.064 12.960 -7.679 1.00 47.72 94 THR A CA 1
ATOM 736 C C . THR A 1 94 ? 14.255 13.783 -8.181 1.00 47.72 94 THR A C 1
ATOM 738 O O . THR A 1 94 ? 14.742 14.645 -7.457 1.00 47.72 94 THR A O 1
ATOM 741 N N . ARG A 1 95 ? 14.693 13.611 -9.439 1.00 46.69 95 ARG A N 1
ATOM 742 C CA . ARG A 1 95 ? 15.746 14.467 -10.019 1.00 46.69 95 ARG A CA 1
ATOM 743 C C . ARG A 1 95 ? 15.263 15.843 -10.472 1.00 46.69 95 ARG A C 1
ATOM 745 O O . ARG A 1 95 ? 16.050 16.780 -10.421 1.00 46.69 95 ARG A O 1
ATOM 752 N N . LYS A 1 96 ? 13.996 16.012 -10.869 1.00 40.69 96 LYS A N 1
ATOM 753 C CA . LYS A 1 96 ? 13.461 17.355 -11.176 1.00 40.69 96 LYS A CA 1
ATOM 754 C C . LYS A 1 96 ? 13.348 18.254 -9.940 1.00 40.69 96 LYS A C 1
ATOM 756 O O . LYS A 1 96 ? 13.416 19.465 -10.093 1.00 40.69 96 LYS A O 1
ATOM 761 N N . GLN A 1 97 ? 13.239 17.687 -8.737 1.00 35.28 97 GLN A N 1
ATOM 762 C CA . GLN A 1 97 ? 13.360 18.444 -7.481 1.00 35.28 97 GLN A CA 1
ATOM 763 C C . GLN A 1 97 ? 14.818 18.655 -7.026 1.00 35.28 97 GLN A C 1
ATOM 765 O O . GLN A 1 97 ? 15.052 19.421 -6.100 1.00 35.28 97 GLN A O 1
ATOM 770 N N . ALA A 1 98 ? 15.799 18.036 -7.693 1.00 35.22 98 ALA A N 1
ATOM 771 C CA . ALA A 1 98 ? 17.227 18.144 -7.375 1.00 35.22 98 ALA A CA 1
ATOM 772 C C . ALA A 1 98 ? 17.966 19.243 -8.168 1.00 35.22 98 ALA A C 1
ATOM 774 O O . ALA A 1 98 ? 19.190 19.314 -8.119 1.00 35.22 98 ALA A O 1
ATOM 775 N N . VAL A 1 99 ? 17.246 20.103 -8.899 1.00 33.97 99 VAL A N 1
ATOM 776 C CA . VAL A 1 99 ? 17.814 21.298 -9.550 1.00 33.97 99 VAL A CA 1
ATOM 777 C C . VAL A 1 99 ? 17.266 22.552 -8.863 1.00 33.97 99 VAL A C 1
ATOM 779 O O . VAL A 1 99 ? 16.643 23.409 -9.479 1.00 33.97 99 VAL A O 1
ATOM 782 N N . GLY A 1 100 ? 17.447 22.613 -7.544 1.00 31.94 100 GLY A N 1
ATOM 783 C CA . GLY A 1 100 ? 17.503 23.866 -6.796 1.00 31.94 100 GLY A CA 1
ATOM 784 C C . GLY A 1 100 ? 18.979 24.241 -6.605 1.00 31.94 100 GLY A C 1
ATOM 785 O O . GLY A 1 100 ? 19.796 23.343 -6.388 1.00 31.94 100 GLY A O 1
ATOM 786 N N . PRO A 1 101 ? 19.363 25.519 -6.739 1.00 30.64 101 PRO A N 1
ATOM 787 C CA . PRO A 1 101 ? 20.759 25.923 -6.679 1.00 30.64 101 PRO A CA 1
ATOM 788 C C . PRO A 1 101 ? 21.267 25.832 -5.234 1.00 30.64 101 PRO A C 1
ATOM 790 O O . PRO A 1 101 ? 20.874 26.618 -4.380 1.00 30.64 101 PRO A O 1
ATOM 793 N N . GLY A 1 102 ? 22.157 24.874 -4.977 1.00 35.03 102 GLY A N 1
ATOM 794 C CA . GLY A 1 102 ? 22.884 24.744 -3.714 1.00 35.03 102 GLY A CA 1
ATOM 795 C C . GLY A 1 102 ? 22.261 23.736 -2.749 1.00 35.03 102 GLY A C 1
ATOM 796 O O . GLY A 1 102 ? 21.210 23.974 -2.167 1.00 35.03 102 GLY A O 1
ATOM 797 N N . GLY A 1 103 ? 22.939 22.607 -2.541 1.00 26.44 103 GLY A N 1
ATOM 798 C CA . GLY A 1 103 ? 22.544 21.648 -1.511 1.00 26.44 103 GLY A CA 1
ATOM 799 C C . GLY A 1 103 ? 23.064 20.243 -1.769 1.00 26.44 103 GLY A C 1
ATOM 800 O O . GLY A 1 103 ? 22.457 19.475 -2.503 1.00 26.44 103 GLY A O 1
ATOM 801 N N . VAL A 1 104 ? 24.216 19.962 -1.167 1.00 27.84 104 VAL A N 1
ATOM 802 C CA . VAL A 1 104 ? 24.788 18.662 -0.775 1.00 27.84 104 VAL A CA 1
AT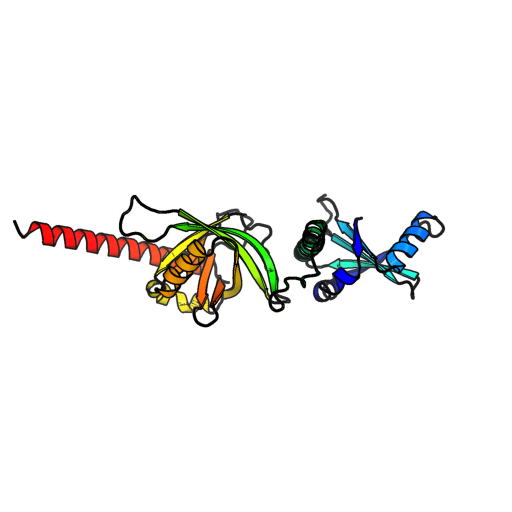OM 803 C C . VAL A 1 104 ? 23.924 17.418 -1.050 1.00 27.84 104 VAL A C 1
ATOM 805 O O . VAL A 1 104 ? 22.787 17.301 -0.597 1.00 27.84 104 VAL A O 1
ATOM 808 N N . ALA A 1 105 ? 24.529 16.454 -1.749 1.00 30.73 105 ALA A N 1
ATOM 809 C CA . ALA A 1 105 ? 23.971 15.147 -2.074 1.00 30.73 105 ALA A CA 1
ATOM 810 C C . ALA A 1 105 ? 23.437 14.406 -0.832 1.00 30.73 105 ALA A C 1
ATOM 812 O O . ALA A 1 105 ? 24.205 13.908 -0.013 1.00 30.73 105 ALA A O 1
ATOM 813 N N . GLY A 1 106 ? 22.113 14.296 -0.727 1.00 26.25 106 GLY A N 1
ATOM 814 C CA . GLY A 1 106 ? 21.444 13.364 0.178 1.00 26.25 106 GLY A CA 1
ATOM 815 C C . GLY A 1 106 ? 21.140 12.041 -0.541 1.00 26.25 106 GLY A C 1
ATOM 816 O O . GLY A 1 106 ? 20.718 12.070 -1.701 1.00 26.25 106 GLY A O 1
ATOM 817 N N . PRO A 1 107 ? 21.347 10.875 0.096 1.00 29.72 107 PRO A N 1
ATOM 818 C CA . PRO A 1 107 ? 21.063 9.583 -0.513 1.00 29.72 107 PRO A CA 1
ATOM 819 C C . PRO A 1 107 ? 19.568 9.412 -0.811 1.00 29.72 107 PRO A C 1
ATOM 821 O O . PRO A 1 107 ? 18.694 9.897 -0.091 1.00 29.72 107 PRO A O 1
ATOM 824 N N . VAL A 1 108 ? 19.303 8.685 -1.898 1.00 36.00 108 VAL A N 1
ATOM 825 C CA . VAL A 1 108 ? 18.000 8.156 -2.317 1.00 36.00 108 VAL A CA 1
ATOM 826 C C . VAL A 1 108 ? 17.229 7.648 -1.093 1.00 36.00 108 VAL A C 1
ATOM 828 O O . VAL A 1 108 ? 17.717 6.759 -0.401 1.00 36.00 108 VAL A O 1
ATOM 831 N N . GLN A 1 109 ? 16.019 8.148 -0.828 1.00 37.06 109 GLN A N 1
ATOM 832 C CA . GLN A 1 109 ? 15.150 7.581 0.216 1.00 37.06 109 GLN A CA 1
ATOM 833 C C . GLN A 1 109 ? 14.507 6.272 -0.291 1.00 37.06 109 GLN A C 1
ATOM 835 O O . GLN A 1 109 ? 13.296 6.163 -0.455 1.00 37.06 109 GLN A O 1
ATOM 840 N N . ILE A 1 110 ? 15.346 5.264 -0.556 1.00 40.56 110 ILE A N 1
ATOM 841 C CA . ILE A 1 110 ? 14.988 3.859 -0.360 1.00 40.56 110 ILE A CA 1
ATOM 842 C C . ILE A 1 110 ? 15.093 3.664 1.147 1.00 40.56 110 ILE A C 1
ATOM 844 O O . ILE A 1 110 ? 16.175 3.437 1.684 1.00 40.56 110 ILE A O 1
ATOM 848 N N . VAL A 1 111 ? 13.981 3.814 1.858 1.00 39.47 111 VAL A N 1
ATOM 849 C CA . VAL A 1 111 ? 13.973 3.511 3.288 1.00 39.47 111 VAL A CA 1
ATOM 850 C C . VAL A 1 111 ? 13.891 1.987 3.410 1.00 39.47 111 VAL A C 1
ATOM 852 O O . VAL A 1 111 ? 12.859 1.387 3.117 1.00 39.47 111 VAL A O 1
ATOM 855 N N . ASN A 1 112 ? 15.001 1.347 3.783 1.00 46.47 112 ASN A N 1
ATOM 856 C CA . ASN A 1 112 ? 15.089 -0.083 4.110 1.00 46.47 112 ASN A CA 1
ATOM 857 C C . ASN A 1 112 ? 14.617 -1.064 3.017 1.00 46.47 112 ASN A C 1
ATOM 859 O O . ASN A 1 112 ? 13.867 -1.992 3.313 1.00 46.47 112 ASN A O 1
ATOM 863 N N . ASN A 1 113 ? 15.069 -0.918 1.765 1.00 53.81 113 ASN A N 1
ATOM 864 C CA . ASN A 1 113 ? 14.800 -1.900 0.697 1.00 53.81 113 ASN A CA 1
ATOM 865 C C . ASN A 1 113 ? 13.308 -2.038 0.291 1.00 53.81 113 ASN A C 1
ATOM 867 O O . ASN A 1 113 ? 12.909 -3.049 -0.294 1.00 53.81 113 ASN A O 1
ATOM 871 N N . LYS A 1 114 ? 12.472 -1.032 0.594 1.00 62.88 114 LYS A N 1
ATOM 872 C CA . LYS A 1 114 ? 11.033 -1.012 0.277 1.00 62.88 114 LYS A CA 1
ATOM 873 C C . LYS A 1 114 ? 10.695 0.004 -0.813 1.00 62.88 114 LYS A C 1
ATOM 875 O O . LYS A 1 114 ? 11.271 1.088 -0.871 1.00 62.88 114 LYS A O 1
ATOM 880 N N . PHE A 1 115 ? 9.732 -0.342 -1.662 1.00 68.69 115 PHE A N 1
ATOM 881 C CA . PHE A 1 115 ? 9.302 0.451 -2.815 1.00 68.69 115 PHE A CA 1
ATOM 882 C C . PHE A 1 115 ? 8.046 1.247 -2.486 1.00 68.69 115 PHE A C 1
ATOM 884 O O . PHE A 1 115 ? 7.102 0.696 -1.927 1.00 68.69 115 PHE A O 1
ATOM 891 N N . LEU A 1 116 ? 8.011 2.526 -2.867 1.00 78.25 116 LEU A N 1
ATOM 892 C CA . LEU A 1 116 ? 6.809 3.349 -2.757 1.00 78.25 116 LEU A CA 1
ATOM 893 C C . LEU A 1 116 ? 5.740 2.835 -3.734 1.00 78.25 116 LEU A C 1
ATOM 895 O O . LEU A 1 116 ? 5.865 3.011 -4.944 1.00 78.25 116 LEU A O 1
ATOM 899 N N . ALA A 1 117 ? 4.686 2.223 -3.204 1.00 80.81 117 ALA A N 1
ATOM 900 C CA . ALA A 1 117 ? 3.555 1.723 -3.972 1.00 80.81 117 ALA A CA 1
ATOM 901 C C . ALA A 1 117 ? 2.468 2.787 -4.162 1.00 80.81 117 ALA A C 1
ATOM 903 O O . ALA A 1 117 ? 1.841 2.835 -5.212 1.00 80.81 117 ALA A O 1
ATOM 904 N N . TRP A 1 118 ? 2.216 3.651 -3.177 1.00 86.25 118 TRP A N 1
ATOM 905 C CA . TRP A 1 118 ? 1.168 4.675 -3.274 1.00 86.25 118 TRP A CA 1
ATOM 906 C C . TRP A 1 118 ? 1.522 5.925 -2.473 1.00 86.25 118 TRP A C 1
ATOM 908 O O . TRP A 1 118 ? 2.194 5.840 -1.448 1.00 86.25 118 TRP A O 1
ATOM 918 N N . SER A 1 119 ? 1.045 7.083 -2.928 1.00 85.00 119 SER A N 1
ATOM 919 C CA . SER A 1 119 ? 1.157 8.363 -2.225 1.00 85.00 119 SER A CA 1
ATOM 920 C C . SER A 1 119 ? -0.160 9.127 -2.338 1.00 85.00 119 SER A C 1
ATOM 922 O O . SER A 1 119 ? -0.765 9.190 -3.413 1.00 85.00 119 SER A O 1
ATOM 924 N N . GLY A 1 120 ? -0.597 9.714 -1.230 1.00 88.25 120 GLY A N 1
ATOM 925 C CA . GLY A 1 120 ? -1.826 10.487 -1.162 1.00 88.25 120 GLY A CA 1
ATOM 926 C C . GLY A 1 120 ? -2.068 11.058 0.228 1.00 88.25 120 GLY A C 1
ATOM 927 O O . GLY A 1 120 ? -1.134 11.363 0.964 1.00 88.25 120 GLY A O 1
ATOM 928 N N . VAL A 1 121 ? -3.336 11.234 0.584 1.00 89.88 121 VAL A N 1
ATOM 929 C CA . VAL A 1 121 ? -3.770 11.808 1.861 1.00 89.88 121 VAL A CA 1
ATOM 930 C C . VAL A 1 121 ? -4.648 10.804 2.593 1.00 89.88 121 VAL A C 1
ATOM 932 O O . VAL A 1 121 ? -5.583 10.258 2.011 1.00 89.88 121 VAL A O 1
ATOM 935 N N . MET A 1 122 ? -4.361 10.582 3.871 1.00 91.88 122 MET A N 1
ATOM 936 C CA . MET A 1 122 ? -5.213 9.824 4.781 1.00 91.88 122 MET A CA 1
ATOM 937 C C . MET A 1 122 ? -6.018 10.803 5.629 1.00 91.88 122 MET A C 1
ATOM 939 O O . MET A 1 122 ? -5.425 11.644 6.297 1.00 91.88 122 MET A O 1
ATOM 943 N N . GLU A 1 123 ? -7.343 10.697 5.615 1.00 92.00 123 GLU A N 1
ATOM 944 C CA . GLU A 1 123 ? -8.250 11.497 6.444 1.00 92.00 123 GLU A CA 1
ATOM 945 C C . GLU A 1 123 ? -8.996 10.606 7.436 1.00 92.00 123 GLU A C 1
ATOM 947 O O . GLU A 1 123 ? -9.456 9.528 7.071 1.00 92.00 123 GLU A O 1
ATOM 952 N N . TRP A 1 124 ? -9.158 11.069 8.673 1.00 91.25 124 TRP A N 1
ATOM 953 C CA . TRP A 1 124 ? -9.955 10.396 9.695 1.00 91.25 124 TRP A CA 1
ATOM 954 C C . TRP A 1 124 ? -10.702 11.376 10.594 1.00 91.25 124 TRP A C 1
ATOM 956 O O . TRP A 1 124 ? -10.488 12.589 10.566 1.00 91.25 124 TRP A O 1
ATOM 966 N N . GLN A 1 125 ? -11.602 10.825 11.403 1.00 85.75 125 GLN A N 1
ATOM 967 C CA . GLN A 1 125 ? -12.326 11.546 12.446 1.00 85.75 125 GLN A CA 1
ATOM 968 C C . GLN A 1 125 ? -11.884 11.009 13.806 1.00 85.75 125 GL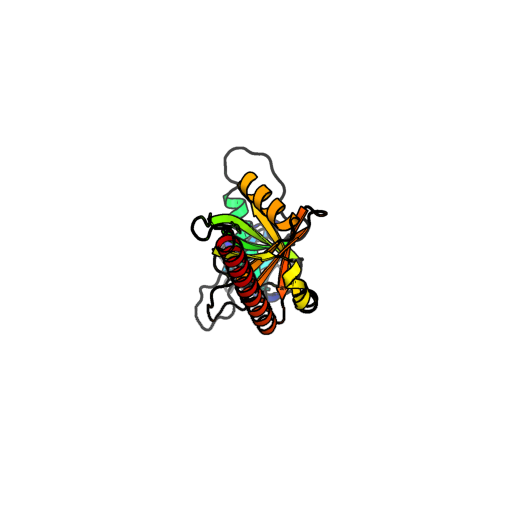N A C 1
ATOM 970 O O . GLN A 1 125 ? -11.851 9.794 14.001 1.00 85.75 125 GLN A O 1
ATOM 975 N N . GLU A 1 126 ? -11.524 11.901 14.728 1.00 79.88 126 GLU A N 1
ATOM 976 C CA . GLU A 1 126 ? -11.204 11.518 16.107 1.00 79.88 126 GLU A CA 1
ATOM 977 C C . GLU A 1 126 ? -12.473 11.015 16.827 1.00 79.88 126 GLU A C 1
ATOM 979 O O . GLU A 1 126 ? -13.525 11.653 16.710 1.00 79.88 126 GLU A O 1
ATOM 984 N N . PRO A 1 127 ? -12.405 9.900 17.580 1.00 64.56 127 PRO A N 1
ATOM 985 C CA . PRO A 1 127 ? -13.515 9.435 18.399 1.00 64.56 127 PRO A CA 1
ATOM 986 C C . PRO A 1 127 ? -13.665 10.387 19.592 1.00 64.56 127 PRO A C 1
ATOM 988 O O . PRO A 1 127 ? -12.902 10.316 20.552 1.00 64.56 127 PRO A O 1
ATOM 991 N N . ARG A 1 128 ? -14.610 11.328 19.508 1.00 63.78 128 ARG A N 1
ATOM 992 C CA . ARG A 1 128 ? -14.974 12.229 20.610 1.00 63.78 128 ARG A CA 1
ATOM 993 C C . ARG A 1 128 ? -16.341 11.845 21.183 1.00 63.78 128 ARG A C 1
ATOM 995 O O . ARG A 1 128 ? -17.180 11.364 20.423 1.00 63.78 128 ARG A O 1
ATOM 1002 N N . PRO A 1 129 ? -16.564 12.064 22.491 1.00 53.38 129 PRO A N 1
ATOM 1003 C CA . PRO A 1 129 ? -17.812 11.700 23.165 1.00 53.38 129 PRO A CA 1
ATOM 1004 C C . PRO A 1 129 ? -19.036 12.466 22.644 1.00 53.38 129 PRO A C 1
ATOM 1006 O O . PRO A 1 129 ? -20.151 11.972 22.767 1.00 53.38 129 PRO A O 1
ATOM 1009 N N . GLU A 1 130 ? -18.854 13.631 22.012 1.00 51.91 130 GLU A N 1
ATOM 1010 C CA . GLU A 1 130 ? -19.972 14.430 21.508 1.00 51.91 130 GLU A CA 1
ATOM 1011 C C . GLU A 1 130 ? -20.214 14.261 19.995 1.00 51.91 130 GLU A C 1
ATOM 1013 O O . GLU A 1 130 ? -19.290 14.447 19.193 1.00 51.91 130 GLU A O 1
ATOM 1018 N N . PRO A 1 131 ? -21.461 13.982 19.560 1.00 51.97 131 PRO A N 1
ATOM 1019 C CA . PRO A 1 131 ? -21.787 13.696 18.160 1.00 51.97 131 PRO A CA 1
ATOM 1020 C C . PRO A 1 131 ? -21.543 14.871 17.194 1.00 51.97 131 PRO A C 1
ATOM 1022 O O . PRO A 1 131 ? -21.328 14.620 16.005 1.00 51.97 131 PRO A O 1
ATOM 1025 N N . ASN A 1 132 ? -21.503 16.117 17.688 1.00 48.50 132 ASN A N 1
ATOM 1026 C CA . ASN A 1 132 ? -21.400 17.338 16.874 1.00 48.50 132 ASN A CA 1
ATOM 1027 C C . ASN A 1 132 ? -19.984 17.930 16.728 1.00 48.50 132 ASN A C 1
ATOM 1029 O O . ASN A 1 132 ? -19.802 18.830 15.911 1.00 48.50 132 ASN A O 1
ATOM 1033 N N . SER A 1 133 ? -18.959 17.434 17.439 1.00 52.06 133 SER A N 1
ATOM 1034 C CA . SER A 1 133 ? -17.594 18.008 17.397 1.00 52.06 133 SER A CA 1
ATOM 1035 C C . SER A 1 133 ? -16.554 17.098 16.727 1.00 52.06 133 SER A C 1
ATOM 1037 O O . SER A 1 133 ? -15.391 17.026 17.137 1.00 52.06 133 SER A O 1
ATOM 1039 N N . ARG A 1 134 ? -16.944 16.392 15.655 1.00 58.66 134 ARG A N 1
ATOM 1040 C CA . ARG A 1 134 ? -16.043 15.497 14.905 1.00 58.66 134 ARG A CA 1
ATOM 1041 C C . ARG A 1 134 ? -14.952 16.292 14.184 1.00 58.66 134 ARG A C 1
ATOM 1043 O O . ARG A 1 134 ? -15.098 16.682 13.027 1.00 58.66 134 ARG A O 1
ATOM 1050 N N . SER A 1 135 ? -13.837 16.522 14.871 1.00 71.69 135 SER A N 1
ATOM 1051 C CA . SER A 1 135 ? -12.654 17.151 14.288 1.00 71.69 135 SER A CA 1
ATOM 1052 C C . SER A 1 135 ? -12.069 16.216 13.227 1.00 71.69 135 SER A C 1
ATOM 1054 O O . SER A 1 135 ? -11.557 15.140 13.544 1.00 71.69 135 SER A O 1
ATOM 1056 N N . LYS A 1 136 ? -12.180 16.611 11.954 1.00 83.62 136 LYS A N 1
ATOM 1057 C CA . LYS A 1 136 ? -11.541 15.909 10.835 1.00 83.62 136 LYS A CA 1
ATOM 1058 C C . LYS A 1 136 ? -10.049 16.221 10.844 1.00 83.62 136 LYS A C 1
ATOM 1060 O O . LYS A 1 136 ? -9.654 17.385 10.828 1.00 83.62 136 LYS A O 1
ATOM 1065 N N . ARG A 1 137 ? -9.228 15.178 10.852 1.00 88.50 137 ARG A N 1
ATOM 1066 C CA . ARG A 1 137 ? -7.768 15.258 10.761 1.00 88.50 137 ARG A CA 1
ATOM 1067 C C . ARG A 1 137 ? -7.312 14.564 9.493 1.00 88.50 137 ARG A C 1
ATOM 1069 O O . ARG A 1 137 ? -7.959 13.629 9.027 1.00 88.50 137 ARG A O 1
ATOM 1076 N N . TRP A 1 138 ? -6.202 15.016 8.931 1.00 89.69 138 TRP A N 1
ATOM 1077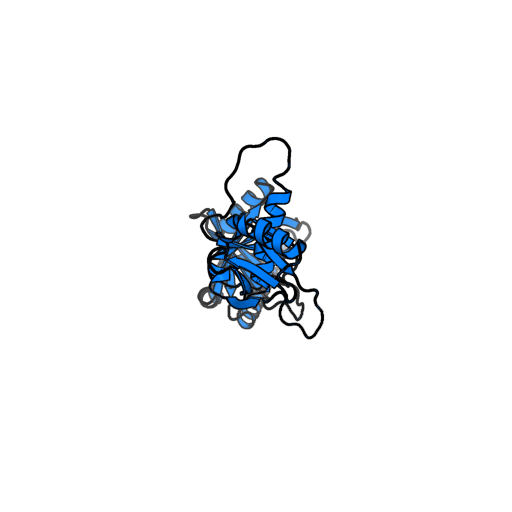 C CA . TRP A 1 138 ? -5.628 14.386 7.755 1.00 89.69 138 TRP A CA 1
ATOM 1078 C C . TRP A 1 138 ? -4.113 14.518 7.748 1.00 89.69 138 TRP A C 1
ATOM 1080 O O . TRP A 1 138 ? -3.565 15.491 8.259 1.00 89.69 138 TRP A O 1
ATOM 1090 N N . LEU A 1 139 ? -3.444 13.541 7.141 1.00 90.81 139 LEU A N 1
ATOM 1091 C CA . LEU A 1 139 ? -2.001 13.539 6.939 1.00 90.81 139 LEU A CA 1
ATOM 1092 C C . LEU A 1 139 ? -1.654 13.036 5.536 1.00 90.81 139 LEU A C 1
ATOM 1094 O O . LEU A 1 139 ? -2.244 12.054 5.070 1.00 90.81 139 LEU A O 1
ATOM 1098 N N . PRO A 1 140 ? -0.674 13.655 4.859 1.00 88.94 140 PRO A N 1
ATOM 1099 C CA . PRO A 1 140 ? -0.014 13.036 3.720 1.00 88.94 140 PRO A CA 1
ATOM 1100 C C . PRO A 1 140 ? 0.557 11.667 4.106 1.00 88.94 140 PRO A C 1
ATOM 1102 O O . PRO A 1 140 ? 1.190 11.509 5.152 1.00 88.94 140 PRO A O 1
ATOM 1105 N N . SER A 1 141 ? 0.324 10.674 3.258 1.00 90.19 141 SER A N 1
ATOM 1106 C CA . SER A 1 141 ? 0.614 9.276 3.535 1.00 90.19 141 SER A CA 1
ATOM 1107 C C . SER A 1 141 ? 1.235 8.591 2.325 1.00 90.19 141 SER A C 1
ATOM 1109 O O . SER A 1 141 ? 0.840 8.820 1.181 1.00 90.19 141 SER A O 1
ATOM 1111 N N . HIS A 1 142 ? 2.213 7.740 2.603 1.00 87.50 142 HIS A N 1
ATOM 1112 C CA . HIS A 1 142 ? 2.980 6.967 1.642 1.00 87.50 142 HIS A CA 1
ATOM 1113 C C . HIS A 1 142 ? 2.913 5.492 2.031 1.00 87.50 142 HIS A C 1
ATOM 1115 O O . HIS A 1 142 ? 3.123 5.149 3.195 1.00 87.50 142 HIS A O 1
ATOM 1121 N N . VAL A 1 143 ? 2.634 4.621 1.066 1.00 89.38 143 VAL A N 1
ATOM 1122 C CA . VAL A 1 143 ? 2.585 3.169 1.262 1.00 89.38 143 VAL A CA 1
ATOM 1123 C C . VAL A 1 143 ? 3.797 2.546 0.603 1.00 89.38 143 VAL A C 1
ATOM 1125 O O . VAL A 1 143 ? 4.019 2.743 -0.589 1.00 89.38 143 VAL A O 1
ATOM 1128 N N . TYR A 1 144 ? 4.543 1.768 1.372 1.00 85.06 144 TYR A N 1
ATOM 1129 C CA . TYR A 1 144 ? 5.730 1.052 0.942 1.00 85.06 144 TYR A CA 1
ATOM 1130 C C . TYR A 1 144 ? 5.496 -0.460 0.981 1.00 85.06 144 TYR A C 1
ATOM 1132 O O . TYR A 1 144 ? 4.904 -0.979 1.930 1.00 85.06 144 TYR A O 1
ATOM 1140 N N . VAL A 1 145 ? 5.990 -1.167 -0.031 1.00 82.81 145 VAL A N 1
ATOM 1141 C CA . VAL A 1 145 ? 5.923 -2.633 -0.158 1.00 82.81 145 VAL A CA 1
ATOM 1142 C C . VAL A 1 145 ? 7.323 -3.228 -0.232 1.00 82.81 145 VAL A C 1
ATOM 1144 O O . VAL A 1 145 ? 8.276 -2.534 -0.598 1.00 82.81 145 VAL A O 1
ATOM 1147 N N . ASN A 1 146 ? 7.474 -4.498 0.141 1.00 74.19 146 ASN A N 1
ATOM 1148 C CA . ASN A 1 146 ? 8.781 -5.148 0.094 1.00 74.19 146 ASN A CA 1
ATOM 1149 C C . ASN A 1 146 ? 9.213 -5.427 -1.356 1.00 74.19 146 ASN A C 1
ATOM 1151 O O . ASN A 1 146 ? 8.396 -5.520 -2.272 1.00 74.19 146 ASN A O 1
ATOM 1155 N N . GLN A 1 147 ? 10.522 -5.560 -1.571 1.00 58.19 147 GLN A N 1
ATOM 1156 C CA . GLN A 1 147 ? 11.092 -5.885 -2.878 1.00 58.19 147 GLN A CA 1
ATOM 1157 C C . GLN A 1 147 ? 10.522 -7.210 -3.418 1.00 58.19 147 GLN A C 1
ATOM 1159 O O . GLN A 1 147 ? 10.649 -8.245 -2.775 1.00 58.19 147 GLN A O 1
ATOM 1164 N N . GLY A 1 148 ? 9.900 -7.170 -4.603 1.00 56.09 148 GLY A N 1
ATOM 1165 C CA . GLY A 1 148 ? 9.266 -8.334 -5.242 1.00 56.09 148 GLY A CA 1
ATOM 1166 C C . GLY A 1 148 ? 7.764 -8.489 -4.972 1.00 56.09 148 GLY A C 1
ATOM 1167 O O . GLY A 1 148 ? 7.113 -9.272 -5.659 1.00 56.09 148 GLY A O 1
ATOM 1168 N N . GLU A 1 149 ? 7.183 -7.720 -4.043 1.00 63.41 149 GLU A N 1
ATOM 1169 C CA . GLU A 1 149 ? 5.732 -7.693 -3.843 1.00 63.41 149 GLU A CA 1
ATOM 1170 C C . GLU A 1 149 ? 5.055 -6.726 -4.820 1.00 63.41 149 GLU A C 1
ATOM 1172 O O . GLU A 1 149 ? 5.346 -5.529 -4.848 1.00 63.41 149 GLU A O 1
ATOM 1177 N N . ILE A 1 150 ? 4.105 -7.238 -5.604 1.00 62.28 150 ILE A N 1
ATOM 1178 C CA . ILE A 1 150 ? 3.346 -6.438 -6.571 1.00 62.28 150 ILE A CA 1
ATOM 1179 C C . ILE A 1 150 ? 2.022 -6.011 -5.933 1.00 62.28 150 ILE A C 1
ATOM 1181 O O . ILE A 1 150 ? 1.126 -6.830 -5.696 1.00 62.28 150 ILE A O 1
ATOM 1185 N N . LEU A 1 151 ? 1.877 -4.712 -5.662 1.00 75.69 151 LEU A N 1
ATOM 1186 C CA . LEU A 1 151 ? 0.628 -4.098 -5.210 1.00 75.69 151 LEU A CA 1
ATOM 1187 C C . LEU A 1 151 ? 0.119 -3.119 -6.270 1.00 75.69 151 LEU A C 1
ATOM 1189 O O . LEU A 1 151 ? 0.744 -2.097 -6.537 1.00 75.69 151 LEU A O 1
ATOM 1193 N N . ARG A 1 152 ? -1.042 -3.426 -6.854 1.00 71.62 152 ARG A N 1
ATOM 1194 C CA . ARG A 1 152 ? -1.694 -2.575 -7.854 1.00 71.62 152 ARG A CA 1
ATOM 1195 C C . ARG A 1 152 ? -2.440 -1.432 -7.171 1.00 71.62 152 ARG A C 1
ATOM 1197 O O . ARG A 1 152 ? -3.547 -1.601 -6.668 1.00 71.62 152 ARG A O 1
ATOM 1204 N N . THR A 1 153 ? -1.822 -0.260 -7.159 1.00 77.81 153 THR A N 1
ATOM 1205 C CA . THR A 1 153 ? -2.332 0.945 -6.482 1.00 77.81 153 THR A CA 1
ATOM 1206 C C . THR A 1 153 ? -2.797 2.039 -7.442 1.00 77.81 153 THR A C 1
ATOM 1208 O O . THR A 1 153 ? -3.272 3.079 -6.996 1.00 77.81 153 THR A O 1
ATOM 1211 N N . GLU A 1 154 ? -2.701 1.828 -8.759 1.00 69.62 154 GLU A N 1
ATOM 1212 C CA . GLU A 1 154 ? -3.018 2.843 -9.784 1.00 69.62 154 GLU A CA 1
ATOM 1213 C C . GLU A 1 154 ? -4.441 3.394 -9.666 1.00 69.62 154 GLU A C 1
ATOM 1215 O O . GLU A 1 154 ? -4.721 4.549 -9.978 1.00 69.62 154 GLU A O 1
ATOM 1220 N N . GLN A 1 155 ? -5.337 2.529 -9.205 1.00 76.19 155 GLN A N 1
ATOM 1221 C CA . GLN A 1 155 ? -6.768 2.774 -9.098 1.00 76.19 155 GLN A CA 1
ATOM 1222 C C . GLN A 1 155 ? -7.163 3.306 -7.719 1.00 76.19 155 GLN A C 1
ATOM 1224 O O . GLN A 1 155 ? -8.333 3.605 -7.474 1.00 76.19 155 GLN A O 1
ATOM 1229 N N . TRP A 1 156 ? -6.209 3.380 -6.788 1.00 84.38 156 TRP A N 1
ATOM 1230 C CA . TRP A 1 156 ? -6.480 3.853 -5.443 1.00 84.38 156 TRP A CA 1
ATOM 1231 C C . TRP A 1 156 ? -6.764 5.355 -5.486 1.00 84.38 156 TRP A C 1
ATOM 1233 O O . TRP A 1 156 ? -6.059 6.111 -6.164 1.00 84.38 156 TRP A O 1
ATOM 1243 N N . PRO A 1 157 ? -7.787 5.831 -4.760 1.00 83.69 157 PRO A N 1
ATOM 1244 C CA . PRO A 1 157 ? -8.068 7.255 -4.704 1.00 83.69 157 PRO A CA 1
ATOM 1245 C C . PRO A 1 157 ? -6.892 7.989 -4.054 1.00 83.69 157 PRO A C 1
ATOM 1247 O O . PRO A 1 157 ? -6.229 7.457 -3.170 1.00 83.69 157 PRO A O 1
ATOM 1250 N N . ARG A 1 158 ? -6.649 9.243 -4.453 1.00 83.50 158 ARG A N 1
ATOM 1251 C CA . ARG A 1 158 ? -5.611 10.085 -3.825 1.00 83.50 158 ARG A CA 1
ATOM 1252 C C . ARG A 1 158 ? -5.915 10.423 -2.368 1.00 83.50 158 ARG A C 1
ATOM 1254 O O . ARG A 1 158 ? -5.007 10.789 -1.631 1.00 83.50 158 ARG A O 1
ATOM 1261 N N . LYS A 1 159 ? -7.182 10.337 -1.970 1.00 88.19 159 LYS A N 1
ATOM 1262 C CA . LYS A 1 159 ? -7.647 10.560 -0.607 1.00 88.19 159 LYS A CA 1
ATOM 1263 C C . LYS A 1 159 ? -8.302 9.284 -0.098 1.00 88.19 159 LYS A C 1
ATOM 1265 O O . LYS A 1 159 ? -9.253 8.801 -0.709 1.00 88.19 159 LYS A O 1
ATOM 1270 N N . LEU A 1 160 ? -7.780 8.761 1.001 1.00 90.56 160 LEU A N 1
ATOM 1271 C CA . LEU A 1 160 ? -8.309 7.604 1.706 1.00 90.56 160 LEU A CA 1
ATOM 1272 C C . LEU A 1 160 ? -9.003 8.061 2.985 1.00 90.56 160 LEU A C 1
ATOM 1274 O O . LEU A 1 160 ? -8.560 9.008 3.636 1.00 90.56 160 LEU A O 1
ATOM 1278 N N . TYR A 1 161 ? -10.089 7.376 3.327 1.00 90.50 161 TYR A N 1
ATOM 1279 C CA . TYR A 1 161 ? -10.858 7.640 4.534 1.00 90.50 161 TYR A CA 1
ATOM 1280 C C . TYR A 1 161 ? -10.638 6.504 5.522 1.00 90.50 161 TYR A C 1
ATOM 1282 O O . TYR A 1 161 ? -10.912 5.341 5.219 1.00 90.50 161 TYR A O 1
ATOM 1290 N N . MET A 1 162 ? -10.142 6.863 6.698 1.00 92.38 162 MET A N 1
ATOM 1291 C CA . MET A 1 162 ? -9.891 5.968 7.811 1.00 92.38 162 MET A CA 1
ATOM 1292 C C . MET A 1 162 ? -10.919 6.208 8.916 1.00 92.38 162 MET A C 1
ATOM 1294 O O . MET A 1 162 ? -11.133 7.331 9.373 1.00 92.38 162 MET A O 1
ATOM 1298 N N . GLN A 1 163 ? -11.522 5.123 9.379 1.00 89.00 163 GLN A N 1
ATOM 1299 C CA . GLN A 1 163 ? -12.375 5.074 10.552 1.00 89.00 163 GLN A CA 1
ATOM 1300 C C . GLN A 1 163 ? -11.602 4.439 11.706 1.00 89.00 163 GLN A C 1
ATOM 1302 O O . GLN A 1 163 ? -11.057 3.350 11.561 1.00 89.00 163 GLN A O 1
ATOM 1307 N N . LEU A 1 164 ? -11.550 5.103 12.858 1.00 90.00 164 LEU A N 1
ATOM 1308 C CA . LEU A 1 164 ? -10.905 4.551 14.047 1.00 90.00 164 LEU A CA 1
ATOM 1309 C C . LEU A 1 164 ? -11.855 3.574 14.750 1.00 90.00 164 LEU A C 1
ATOM 1311 O O . LEU A 1 164 ? -12.992 3.928 15.056 1.00 90.00 164 LEU A O 1
ATOM 1315 N N . ILE A 1 165 ? -11.386 2.350 14.989 1.00 87.75 165 ILE A N 1
ATOM 1316 C CA . ILE A 1 165 ? -12.138 1.263 15.625 1.00 87.75 165 ILE A CA 1
ATOM 1317 C C . ILE A 1 165 ? -11.326 0.746 16.823 1.00 87.75 165 ILE A C 1
ATOM 1319 O O . ILE A 1 165 ? -10.136 0.466 16.658 1.00 87.75 165 ILE A O 1
ATOM 1323 N N . PRO A 1 166 ? -11.924 0.601 18.019 1.00 87.25 166 PRO A N 1
ATOM 1324 C CA . PRO A 1 166 ? -11.253 -0.020 19.159 1.00 87.25 166 PRO A CA 1
ATOM 1325 C C . PRO A 1 166 ? -10.782 -1.445 18.836 1.00 87.25 166 PRO A C 1
ATOM 1327 O O . PRO A 1 166 ? -11.564 -2.281 18.378 1.00 87.25 166 PRO A O 1
ATOM 1330 N N . GLN A 1 167 ? -9.513 -1.749 19.113 1.00 86.00 167 GLN A N 1
ATOM 1331 C CA . GLN A 1 167 ? -8.896 -3.046 18.810 1.00 86.00 167 GLN A CA 1
ATOM 1332 C C . GLN A 1 167 ? -9.555 -4.209 19.558 1.00 86.00 167 GLN A C 1
ATOM 1334 O O . GLN A 1 167 ? -9.596 -5.319 19.035 1.00 86.00 167 GLN A O 1
ATOM 1339 N N . GLN A 1 168 ? -10.139 -3.959 20.734 1.00 83.00 168 GLN A N 1
ATOM 1340 C CA . GLN A 1 168 ? -10.890 -4.961 21.502 1.00 83.00 168 GLN A CA 1
ATOM 1341 C C . GLN A 1 168 ? -12.022 -5.597 20.684 1.00 83.00 168 GLN A C 1
ATOM 1343 O O . GLN A 1 168 ? -12.301 -6.789 20.815 1.00 83.00 168 GLN A O 1
ATOM 1348 N N . LEU A 1 169 ? -12.635 -4.824 19.786 1.00 80.62 169 LEU A N 1
ATOM 1349 C CA . LEU A 1 169 ? -13.712 -5.315 18.936 1.00 80.62 169 LEU A CA 1
ATOM 1350 C C . LEU A 1 169 ? -13.203 -6.151 17.753 1.00 80.62 169 LEU A C 1
ATOM 1352 O O . LEU A 1 169 ? -13.955 -6.916 17.153 1.00 80.62 169 LEU A O 1
ATOM 1356 N N . LEU A 1 170 ? -11.917 -6.022 17.423 1.00 82.19 170 LEU A N 1
ATOM 1357 C CA . LEU A 1 170 ? -11.275 -6.733 16.321 1.00 82.19 170 LEU A CA 1
ATOM 1358 C C . LEU A 1 170 ? -10.797 -8.136 16.715 1.00 82.19 170 LEU A C 1
ATOM 1360 O O . LEU A 1 170 ? -10.306 -8.865 15.858 1.00 82.19 170 LEU A O 1
ATOM 1364 N N . THR A 1 171 ? -10.958 -8.536 17.979 1.00 80.88 171 THR A N 1
ATOM 1365 C CA . THR A 1 171 ? -10.600 -9.871 18.497 1.00 80.88 171 THR A CA 1
ATOM 1366 C C . THR A 1 171 ? -11.216 -11.001 17.669 1.00 80.88 171 THR A C 1
ATOM 1368 O O . THR A 1 171 ? -10.538 -11.966 17.324 1.00 80.88 171 THR A O 1
ATOM 1371 N N . THR A 1 172 ? -12.470 -10.836 17.247 1.00 76.81 172 THR A N 1
ATOM 1372 C CA . THR A 1 172 ? -13.183 -11.791 16.380 1.00 76.81 172 THR A CA 1
ATOM 1373 C C . THR A 1 172 ? -12.655 -11.832 14.939 1.00 76.81 172 THR A C 1
ATOM 1375 O O . THR A 1 172 ? -12.885 -12.804 14.225 1.00 76.81 172 THR A O 1
ATOM 1378 N N . LEU A 1 173 ? -11.915 -10.805 14.510 1.00 76.56 173 LEU A N 1
ATOM 1379 C CA . LEU A 1 173 ? -11.358 -10.661 13.159 1.00 76.56 173 LEU A CA 1
ATOM 1380 C C . LEU A 1 173 ? -9.876 -11.051 13.079 1.00 76.56 173 LEU A C 1
ATOM 1382 O O . LEU A 1 173 ? -9.303 -11.060 11.989 1.00 76.56 173 LEU A O 1
ATOM 1386 N N . VAL A 1 174 ? -9.262 -11.433 14.205 1.00 80.38 174 VAL A N 1
ATOM 1387 C CA . VAL A 1 174 ? -7.855 -11.858 14.292 1.00 80.38 174 VAL A CA 1
ATOM 1388 C C . VAL A 1 174 ? -7.466 -12.929 13.265 1.00 80.38 174 VAL A C 1
ATOM 1390 O O . VAL A 1 174 ? -6.405 -12.784 12.651 1.00 80.38 174 VAL A O 1
ATOM 1393 N N . PRO A 1 175 ? -8.281 -13.970 12.997 1.00 77.56 175 PRO A N 1
ATOM 1394 C CA . PRO A 1 175 ? -7.941 -14.962 11.978 1.00 77.56 175 PRO A CA 1
ATOM 1395 C C . PRO A 1 175 ? -7.781 -14.355 10.578 1.00 77.56 175 PRO A C 1
ATOM 1397 O O . PRO A 1 175 ? -6.882 -14.745 9.835 1.00 77.56 175 PRO A O 1
ATOM 1400 N N . LEU A 1 176 ? -8.598 -13.352 10.238 1.00 74.88 176 LEU A N 1
ATOM 1401 C CA . LEU A 1 176 ? -8.546 -12.681 8.938 1.00 74.88 176 LEU A CA 1
ATOM 1402 C C . LEU A 1 176 ? -7.288 -11.808 8.793 1.00 74.88 176 LEU A C 1
ATOM 1404 O O . LEU A 1 176 ? -6.772 -11.651 7.686 1.00 74.88 176 LEU A O 1
ATOM 1408 N N . PHE A 1 177 ? -6.735 -11.300 9.901 1.00 78.88 177 PHE A N 1
ATOM 1409 C CA . PHE A 1 177 ? -5.465 -10.562 9.891 1.00 78.88 177 PHE A CA 1
ATOM 1410 C C . PHE A 1 177 ? -4.260 -11.430 9.556 1.00 78.88 177 PHE A C 1
ATOM 1412 O O . PHE A 1 177 ? -3.315 -10.937 8.948 1.00 78.88 177 PHE A O 1
ATOM 1419 N N . ARG A 1 178 ? -4.286 -12.718 9.915 1.00 80.00 178 ARG A N 1
ATOM 1420 C CA . ARG A 1 178 ? -3.183 -13.639 9.599 1.00 80.00 178 ARG A CA 1
ATOM 1421 C C . ARG A 1 178 ? -3.068 -13.898 8.100 1.00 80.00 178 ARG A C 1
ATOM 1423 O O . ARG A 1 178 ? -1.963 -14.050 7.598 1.00 80.00 178 ARG A O 1
ATOM 1430 N N . ASN A 1 179 ? -4.196 -13.896 7.390 1.00 82.19 179 ASN A N 1
ATOM 1431 C CA . ASN A 1 179 ? -4.249 -14.047 5.938 1.00 82.19 179 ASN A CA 1
ATOM 1432 C C . ASN A 1 179 ? -4.350 -12.683 5.232 1.00 82.19 179 ASN A C 1
ATOM 1434 O O . ASN A 1 179 ? -5.267 -12.421 4.447 1.00 82.19 179 ASN A O 1
ATOM 1438 N N . SER A 1 180 ? -3.431 -11.779 5.567 1.00 86.88 180 SER A N 1
ATOM 1439 C CA . SER A 1 180 ? -3.367 -10.429 5.008 1.00 86.88 180 SER A CA 1
ATOM 1440 C C . SER A 1 180 ? -1.981 -10.130 4.452 1.00 86.88 180 SER A C 1
ATOM 1442 O O . SER A 1 180 ? -0.965 -10.484 5.049 1.00 86.88 180 SER A O 1
ATOM 1444 N N . ARG A 1 181 ? -1.936 -9.397 3.340 1.00 86.69 181 ARG A N 1
ATOM 1445 C CA . ARG A 1 181 ? -0.700 -8.811 2.825 1.00 86.69 181 ARG A CA 1
ATOM 1446 C C . ARG A 1 181 ? -0.276 -7.643 3.711 1.00 86.69 181 ARG A C 1
ATOM 1448 O O . ARG A 1 181 ? -1.089 -6.772 4.022 1.00 86.69 181 ARG A O 1
ATOM 1455 N N . LEU A 1 182 ? 1.002 -7.608 4.066 1.00 88.81 182 LEU A N 1
ATOM 1456 C CA . LEU A 1 182 ? 1.597 -6.560 4.888 1.00 88.81 182 LEU A CA 1
ATOM 1457 C C . LEU A 1 182 ? 2.176 -5.449 4.014 1.00 88.81 182 LEU A C 1
ATOM 1459 O O . LEU A 1 182 ? 2.951 -5.700 3.099 1.00 88.81 182 LEU A O 1
ATOM 1463 N N . VAL A 1 183 ? 1.842 -4.207 4.333 1.00 90.38 183 VAL A N 1
ATOM 1464 C CA . VAL A 1 183 ? 2.421 -3.010 3.718 1.00 90.38 183 VAL A CA 1
ATOM 1465 C C . VAL A 1 183 ? 2.844 -2.043 4.817 1.00 90.38 183 VAL A C 1
ATOM 1467 O O . VAL A 1 183 ? 2.323 -2.091 5.928 1.00 90.38 183 VAL A O 1
ATOM 1470 N N . GLN A 1 184 ? 3.796 -1.159 4.547 1.00 90.75 184 GLN A N 1
ATOM 1471 C CA . GLN A 1 184 ? 4.230 -0.164 5.524 1.00 90.75 184 GLN A CA 1
ATOM 1472 C C . GLN A 1 184 ? 3.671 1.206 5.169 1.00 90.75 184 GLN A C 1
ATOM 1474 O O . GLN A 1 184 ? 3.830 1.674 4.047 1.00 90.75 184 GLN A O 1
ATOM 1479 N N . PHE A 1 185 ? 3.062 1.869 6.144 1.00 92.50 185 PHE A N 1
ATOM 1480 C CA . PHE A 1 185 ? 2.617 3.245 6.006 1.00 92.50 185 PHE A CA 1
ATOM 1481 C C . PHE A 1 185 ? 3.653 4.196 6.592 1.00 92.50 185 PHE A C 1
ATOM 1483 O O . PHE A 1 185 ? 4.235 3.957 7.652 1.00 92.50 185 PHE A O 1
ATOM 1490 N N . HIS A 1 186 ? 3.860 5.304 5.898 1.00 88.44 186 HIS A N 1
ATOM 1491 C CA . HIS A 1 186 ? 4.677 6.406 6.360 1.00 88.44 186 HIS A CA 1
ATOM 1492 C C . HIS A 1 186 ? 3.898 7.705 6.199 1.00 88.44 186 HIS A C 1
ATOM 1494 O O . HIS A 1 186 ? 3.440 8.041 5.106 1.00 88.44 186 HIS A O 1
ATOM 1500 N N . PHE A 1 187 ? 3.748 8.431 7.298 1.00 87.62 187 PHE A N 1
ATOM 1501 C CA . PHE A 1 187 ? 3.078 9.721 7.319 1.00 87.62 187 PHE A CA 1
ATOM 1502 C C . PHE A 1 187 ? 4.121 10.830 7.341 1.00 87.62 187 PHE A C 1
ATOM 1504 O O . PHE A 1 187 ? 5.098 10.760 8.082 1.00 87.62 187 PHE A O 1
ATOM 1511 N N . THR A 1 188 ? 3.909 11.844 6.511 1.00 77.88 188 THR A N 1
ATOM 1512 C CA . THR A 1 188 ? 4.811 12.995 6.374 1.00 77.88 188 THR A CA 1
ATOM 1513 C C . THR A 1 188 ? 4.030 14.272 6.632 1.00 77.88 188 THR A C 1
ATOM 1515 O O . THR A 1 188 ? 2.876 14.332 6.217 1.00 77.88 188 THR A O 1
ATOM 1518 N N . LYS A 1 189 ? 4.686 15.309 7.176 1.00 63.41 189 LYS A N 1
ATOM 1519 C CA . LYS A 1 189 ? 4.108 16.619 7.551 1.00 63.41 189 LYS A CA 1
ATOM 1520 C C . LYS A 1 189 ? 3.358 16.587 8.892 1.00 63.41 189 LYS A C 1
ATOM 1522 O O . LYS A 1 189 ? 2.715 15.602 9.217 1.00 63.41 189 LYS A O 1
ATOM 1527 N N . ASP A 1 190 ? 3.478 17.690 9.634 1.00 69.75 190 ASP A N 1
ATOM 1528 C CA . ASP A 1 190 ? 2.840 17.978 10.928 1.00 69.75 190 ASP A CA 1
ATOM 1529 C C . ASP A 1 190 ? 3.047 16.919 12.034 1.00 69.75 190 ASP A C 1
ATOM 1531 O O . ASP A 1 190 ? 2.275 15.973 12.218 1.00 69.75 190 ASP A O 1
ATOM 1535 N N . LEU A 1 191 ? 4.117 17.122 12.810 1.00 78.88 191 LEU A N 1
ATOM 1536 C CA . LEU A 1 191 ? 4.521 16.229 13.892 1.00 78.88 191 LEU A CA 1
ATOM 1537 C C . LEU A 1 191 ? 3.475 16.160 15.019 1.00 78.88 191 LEU A C 1
ATOM 1539 O O . LEU A 1 191 ? 3.403 15.140 15.701 1.00 78.88 191 LEU A O 1
ATOM 1543 N N . GLU A 1 192 ? 2.663 17.200 15.222 1.00 86.19 192 GLU A N 1
ATOM 1544 C CA . GLU A 1 192 ? 1.652 17.222 16.284 1.00 86.19 192 GLU A CA 1
ATOM 1545 C C . GLU A 1 192 ? 0.472 16.312 15.950 1.00 86.19 192 GLU A C 1
ATOM 1547 O O . GLU A 1 192 ? 0.113 15.442 16.750 1.00 86.19 192 GLU A O 1
ATOM 1552 N N . THR A 1 193 ? -0.078 16.435 14.739 1.00 86.50 193 THR A N 1
ATOM 1553 C CA . THR A 1 193 ? -1.162 15.558 14.275 1.00 86.50 193 THR A CA 1
ATOM 1554 C C . THR A 1 193 ? -0.703 14.098 14.211 1.00 86.50 193 THR A C 1
ATOM 1556 O O . THR A 1 193 ? -1.450 13.199 14.608 1.00 86.50 193 THR A O 1
ATOM 1559 N N . LEU A 1 194 ? 0.541 13.840 13.788 1.00 89.12 194 LEU A N 1
ATOM 1560 C CA . LEU A 1 194 ? 1.106 12.488 13.792 1.00 89.12 194 LEU A CA 1
ATOM 1561 C C . LEU A 1 194 ? 1.266 11.928 15.213 1.00 89.12 194 LEU A C 1
ATOM 1563 O O . LEU A 1 194 ? 0.865 10.793 15.463 1.00 89.12 194 LEU A O 1
ATOM 1567 N N . LYS A 1 195 ? 1.796 12.715 16.160 1.00 88.94 195 LYS A N 1
ATOM 1568 C CA . LYS A 1 195 ? 1.896 12.318 17.576 1.00 88.94 195 LYS A CA 1
ATOM 1569 C C . LYS A 1 195 ? 0.524 12.009 18.173 1.00 88.94 195 LYS A C 1
ATOM 1571 O O . LYS A 1 195 ? 0.391 11.024 18.897 1.00 88.94 195 LYS A O 1
ATOM 1576 N N . SER A 1 196 ? -0.488 12.814 17.844 1.00 89.31 196 SER A N 1
ATOM 1577 C CA . SER A 1 196 ? -1.874 12.570 18.252 1.00 89.31 196 SER A CA 1
ATOM 1578 C C . SER A 1 196 ? -2.381 11.226 17.721 1.00 89.31 196 SER A C 1
ATOM 1580 O O . SER A 1 196 ? -2.863 10.401 18.496 1.00 89.31 196 SER A O 1
ATOM 1582 N N . LEU A 1 197 ? -2.187 10.945 16.426 1.00 90.38 197 LEU A N 1
ATOM 1583 C CA . LEU A 1 197 ? -2.574 9.664 15.834 1.00 90.38 197 LEU A CA 1
ATOM 1584 C C . LEU A 1 197 ? -1.853 8.478 16.490 1.00 90.38 197 LEU A C 1
ATOM 1586 O O . LEU A 1 197 ? -2.500 7.485 16.824 1.00 90.38 197 LEU A O 1
ATOM 1590 N N . CYS A 1 198 ? -0.540 8.593 16.718 1.00 90.88 198 CYS A N 1
ATOM 1591 C CA . CYS A 1 198 ? 0.234 7.581 17.434 1.00 90.88 198 CYS A CA 1
ATOM 1592 C C . CYS A 1 198 ? -0.355 7.317 18.822 1.00 90.88 198 CYS A C 1
ATOM 1594 O O . CYS A 1 198 ? -0.555 6.161 19.172 1.00 90.88 198 CYS A O 1
ATOM 1596 N N . ARG A 1 199 ? -0.681 8.367 19.590 1.00 90.06 199 ARG A N 1
ATOM 1597 C CA . ARG A 1 199 ? -1.286 8.241 20.925 1.00 90.06 199 ARG A CA 1
ATOM 1598 C C . ARG A 1 199 ? -2.643 7.542 20.874 1.00 90.06 199 ARG A C 1
ATOM 1600 O O . ARG A 1 199 ? -2.912 6.682 21.701 1.00 90.06 199 ARG A O 1
ATOM 1607 N N . ILE A 1 200 ? -3.491 7.888 19.906 1.00 90.06 200 ILE A N 1
ATOM 1608 C CA . ILE A 1 200 ? -4.802 7.248 19.737 1.00 90.06 200 ILE A CA 1
ATOM 1609 C C . ILE A 1 200 ? -4.640 5.749 19.464 1.00 90.06 200 ILE A C 1
ATOM 1611 O O . ILE A 1 200 ? -5.332 4.937 20.073 1.00 90.06 200 ILE A O 1
ATOM 1615 N N . MET A 1 201 ? -3.725 5.371 18.570 1.00 91.19 201 MET A N 1
ATOM 1616 C CA . MET A 1 201 ? -3.513 3.962 18.236 1.00 91.19 201 MET A CA 1
ATOM 1617 C C . MET A 1 201 ? -2.801 3.181 19.349 1.00 91.19 201 MET A C 1
ATOM 1619 O O . MET A 1 201 ? -3.118 2.012 19.553 1.00 91.19 201 MET A O 1
ATOM 1623 N N . ASP A 1 202 ? -1.901 3.821 20.100 1.00 89.75 202 ASP A N 1
ATOM 1624 C CA . ASP A 1 202 ? -1.254 3.241 21.289 1.00 89.75 202 ASP A CA 1
ATOM 1625 C C . ASP A 1 202 ? -2.266 3.010 22.426 1.00 89.75 202 ASP A C 1
ATOM 1627 O O . ASP A 1 202 ? -2.202 2.008 23.128 1.00 89.75 202 ASP A O 1
ATOM 1631 N N . ASN A 1 203 ? -3.304 3.853 22.515 1.00 89.69 203 ASN A N 1
ATOM 1632 C CA . ASN A 1 203 ? -4.463 3.661 23.396 1.00 89.69 203 ASN A CA 1
ATOM 1633 C C . ASN A 1 203 ? -5.429 2.547 22.923 1.00 89.69 203 ASN A C 1
ATOM 1635 O O . ASN A 1 203 ? -6.583 2.501 23.350 1.00 89.69 203 ASN A O 1
ATOM 1639 N N . GLY A 1 204 ? -4.998 1.659 22.023 1.00 88.19 204 GLY A N 1
ATOM 1640 C CA . GLY A 1 204 ? -5.769 0.484 21.619 1.00 88.19 204 GLY A CA 1
ATOM 1641 C C . GLY A 1 204 ? -6.799 0.735 20.519 1.00 88.19 204 GLY A C 1
ATOM 1642 O O . GLY A 1 204 ? -7.760 -0.024 20.407 1.00 88.19 204 GLY A O 1
ATOM 1643 N N . PHE A 1 205 ? -6.621 1.759 19.679 1.00 90.44 205 PHE A N 1
ATOM 1644 C CA . PHE A 1 205 ? -7.403 1.930 18.448 1.00 90.44 205 PHE A CA 1
ATOM 1645 C C . PHE A 1 205 ? -6.647 1.416 17.219 1.00 90.44 205 PHE A C 1
ATOM 1647 O O . PHE A 1 205 ? -5.419 1.398 17.166 1.00 90.44 205 PHE A O 1
ATOM 1654 N N . ALA A 1 206 ? -7.393 1.008 16.201 1.00 91.75 206 ALA A N 1
ATOM 1655 C CA . ALA A 1 206 ? -6.890 0.674 14.877 1.00 91.75 206 ALA A CA 1
ATOM 1656 C C . ALA A 1 206 ? -7.630 1.488 13.815 1.00 91.75 206 ALA A C 1
ATOM 1658 O O . ALA A 1 206 ? -8.770 1.907 14.015 1.00 91.75 206 ALA A O 1
ATOM 1659 N N . GLY A 1 207 ? -6.987 1.718 12.675 1.00 92.62 207 GLY A N 1
ATOM 1660 C CA . GLY A 1 207 ? -7.590 2.416 11.547 1.00 92.62 207 GLY A CA 1
ATOM 1661 C C . GLY A 1 207 ? -8.181 1.442 10.537 1.00 92.62 207 GLY A C 1
ATOM 1662 O O . GLY A 1 207 ? -7.449 0.665 9.946 1.00 92.62 207 GLY A O 1
ATOM 1663 N N . CYS A 1 208 ? -9.478 1.502 10.275 1.00 91.44 208 CYS A N 1
ATOM 1664 C CA . CYS A 1 208 ? -10.104 0.812 9.154 1.00 91.44 208 CYS A CA 1
ATOM 1665 C C . CYS A 1 208 ? -10.222 1.761 7.965 1.00 91.44 208 CYS A C 1
ATOM 1667 O O . CYS A 1 208 ? -10.935 2.760 8.023 1.00 91.44 208 CYS A O 1
ATOM 1669 N N . VAL A 1 209 ? -9.503 1.469 6.888 1.00 91.50 209 VAL A N 1
ATOM 1670 C CA . VAL A 1 209 ? -9.472 2.278 5.672 1.00 91.50 209 VAL A CA 1
ATOM 1671 C C . VAL A 1 209 ? -10.434 1.683 4.657 1.00 91.50 209 VAL A C 1
ATOM 1673 O O . VAL A 1 209 ? -10.254 0.548 4.213 1.00 91.50 209 VAL A O 1
ATOM 1676 N N . HIS A 1 210 ? -11.441 2.462 4.270 1.00 85.06 210 HIS A N 1
ATOM 1677 C CA . HIS A 1 210 ? -12.425 2.057 3.273 1.00 85.06 210 HIS A CA 1
ATOM 1678 C C . HIS A 1 210 ? -12.111 2.692 1.923 1.00 85.06 210 HIS A C 1
ATOM 1680 O O . HIS A 1 210 ? -11.971 3.912 1.797 1.00 85.06 210 HIS A O 1
ATOM 1686 N N . PHE A 1 211 ? -12.048 1.857 0.893 1.00 83.88 211 PHE A N 1
ATOM 1687 C CA . PHE A 1 211 ? -11.902 2.308 -0.480 1.00 83.88 211 PHE A CA 1
ATOM 1688 C C . PHE A 1 211 ? -13.298 2.551 -1.052 1.00 83.88 211 PHE A C 1
ATOM 1690 O O . PHE A 1 211 ? -14.187 1.705 -0.941 1.00 83.88 211 PHE A O 1
ATOM 1697 N N . SER A 1 212 ? -13.519 3.733 -1.637 1.00 69.69 212 SER A N 1
ATOM 1698 C CA . SER A 1 212 ? -14.777 4.013 -2.337 1.00 69.69 212 SER A CA 1
ATOM 1699 C C . SER A 1 212 ? -14.994 2.976 -3.435 1.00 69.69 212 SER A C 1
ATOM 1701 O O . SER A 1 212 ? -14.051 2.643 -4.153 1.00 69.69 212 SER A O 1
ATOM 1703 N N . TYR A 1 213 ? -16.231 2.490 -3.564 1.00 59.28 213 TYR A N 1
ATOM 1704 C CA . TYR A 1 213 ? -16.616 1.435 -4.501 1.00 59.28 213 TYR A CA 1
ATOM 1705 C C . TYR A 1 213 ? -16.529 1.936 -5.949 1.00 59.28 213 TYR A C 1
ATOM 1707 O O . TYR A 1 213 ? -17.523 2.284 -6.578 1.00 59.28 213 TYR A O 1
ATOM 1715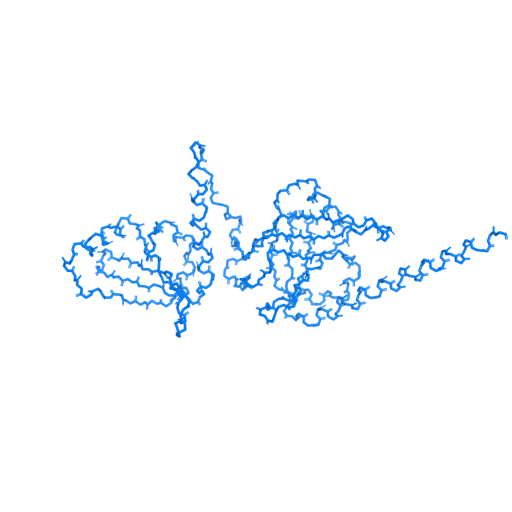 N N . LYS A 1 214 ? -15.313 2.024 -6.483 1.00 58.72 214 LYS A N 1
ATOM 1716 C CA . LYS A 1 214 ? -15.077 2.102 -7.920 1.00 58.72 214 LYS A CA 1
ATOM 1717 C C . LYS A 1 214 ? -14.841 0.679 -8.400 1.00 58.72 214 LYS A C 1
ATOM 1719 O O . LYS A 1 214 ? -14.025 -0.030 -7.819 1.00 58.72 214 LYS A O 1
ATOM 1724 N N . VAL A 1 215 ? -15.563 0.280 -9.448 1.00 51.34 215 VAL A N 1
ATOM 1725 C CA . VAL A 1 215 ? -15.629 -1.093 -10.000 1.00 51.34 215 VAL A CA 1
ATOM 1726 C C . VAL A 1 215 ? -14.246 -1.696 -10.282 1.00 51.34 215 VAL A C 1
ATOM 1728 O O . VAL A 1 215 ? -14.076 -2.907 -10.299 1.00 51.34 215 VAL A O 1
ATOM 1731 N N . SER A 1 216 ? -13.243 -0.846 -10.454 1.00 57.84 216 SER A N 1
ATOM 1732 C CA . SER A 1 216 ? -11.898 -1.191 -10.878 1.00 57.84 216 SER A CA 1
ATOM 1733 C C . SER A 1 216 ? -10.837 -1.123 -9.759 1.00 57.84 216 SER A C 1
ATOM 1735 O O . SER A 1 216 ? -9.656 -1.355 -10.013 1.00 57.84 216 SER A O 1
ATOM 1737 N N . CYS A 1 217 ? -11.229 -0.837 -8.510 1.00 63.25 217 CYS A N 1
ATOM 1738 C CA . CYS A 1 217 ? -10.345 -0.930 -7.347 1.00 63.25 217 CYS A CA 1
ATOM 1739 C C . CYS A 1 217 ? -10.443 -2.336 -6.726 1.00 63.25 217 CYS A C 1
ATOM 1741 O O . CYS A 1 217 ? -11.470 -2.695 -6.153 1.00 63.25 217 CYS A O 1
ATOM 1743 N N . GLU A 1 218 ? -9.378 -3.135 -6.844 1.00 68.75 218 GLU A N 1
ATOM 1744 C CA . GLU A 1 218 ? -9.333 -4.511 -6.314 1.00 68.75 218 GLU A CA 1
ATOM 1745 C C . GLU A 1 218 ? -9.419 -4.549 -4.774 1.00 68.75 218 GLU A C 1
ATOM 1747 O O . GLU A 1 218 ? -9.974 -5.483 -4.197 1.00 68.75 218 GLU A O 1
ATOM 1752 N N . VAL A 1 219 ? -8.905 -3.514 -4.100 1.00 79.69 219 VAL A N 1
ATOM 1753 C CA . VAL A 1 219 ? -8.909 -3.409 -2.635 1.00 79.69 219 VAL A CA 1
ATOM 1754 C C . VAL A 1 219 ? -10.116 -2.600 -2.181 1.00 79.69 219 VAL A C 1
ATOM 1756 O O . VAL A 1 219 ? -10.331 -1.475 -2.621 1.00 79.69 219 VAL A O 1
ATOM 1759 N N . ARG A 1 220 ? -10.900 -3.173 -1.269 1.00 82.94 220 ARG A N 1
ATOM 1760 C CA . ARG A 1 220 ? -12.101 -2.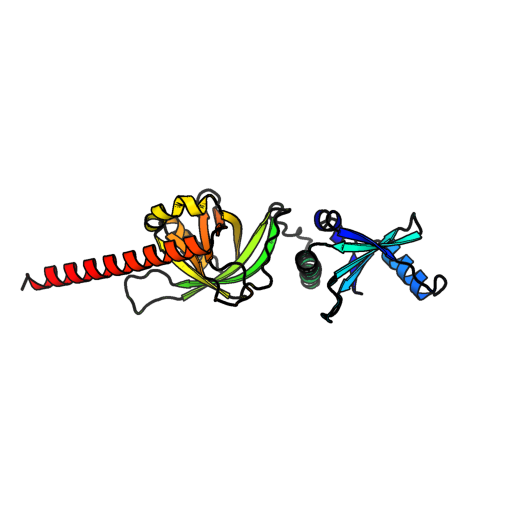563 -0.681 1.00 82.94 220 ARG A CA 1
ATOM 1761 C C . ARG A 1 220 ? -11.846 -2.053 0.732 1.00 82.94 220 ARG A C 1
ATOM 1763 O O . ARG A 1 220 ? -12.439 -1.059 1.150 1.00 82.94 220 ARG A O 1
ATOM 1770 N N . VAL A 1 221 ? -10.969 -2.733 1.463 1.00 88.31 221 VAL A N 1
ATOM 1771 C CA . VAL A 1 221 ? -10.662 -2.469 2.863 1.00 88.31 221 VAL A CA 1
ATOM 1772 C C . VAL A 1 221 ? -9.203 -2.792 3.186 1.00 88.31 221 VAL A C 1
ATOM 1774 O O . VAL A 1 221 ? -8.625 -3.763 2.691 1.00 88.31 221 VAL A O 1
ATOM 1777 N N . LEU A 1 222 ? -8.618 -1.960 4.041 1.00 92.38 222 LEU A N 1
ATOM 1778 C CA . LEU A 1 222 ? -7.288 -2.126 4.616 1.00 92.38 222 LEU A CA 1
ATOM 1779 C C . LEU A 1 222 ? -7.356 -1.789 6.103 1.00 92.38 222 LEU A C 1
ATOM 1781 O O . LEU A 1 222 ? -8.054 -0.857 6.491 1.00 92.38 222 LEU A O 1
ATOM 1785 N N . MET A 1 223 ? -6.604 -2.507 6.928 1.00 92.50 223 MET A N 1
ATOM 1786 C CA . MET A 1 223 ? -6.447 -2.174 8.341 1.00 92.50 223 MET A CA 1
ATOM 1787 C C . MET A 1 223 ? -5.082 -1.572 8.611 1.00 92.50 223 MET A C 1
ATOM 1789 O O . MET A 1 223 ? -4.064 -2.119 8.213 1.00 92.50 223 MET A O 1
ATOM 1793 N N . LEU A 1 224 ? -5.065 -0.445 9.300 1.00 94.38 224 LEU A N 1
ATOM 1794 C CA . LEU A 1 224 ? -3.885 0.278 9.720 1.00 94.38 224 LEU A CA 1
ATOM 1795 C C . LEU A 1 224 ? -3.676 0.061 11.218 1.00 94.38 224 LEU A C 1
ATOM 1797 O O . LEU A 1 224 ? -4.539 0.388 12.035 1.00 94.38 224 LEU A O 1
ATOM 1801 N N . LEU A 1 225 ? -2.512 -0.467 11.565 1.00 92.06 225 LEU A N 1
ATOM 1802 C CA . LEU A 1 225 ? -2.063 -0.703 12.928 1.00 92.06 225 LEU A CA 1
ATOM 1803 C C . LEU A 1 225 ? -0.793 0.102 13.186 1.00 92.06 225 LEU A C 1
ATOM 1805 O O . LEU A 1 225 ? 0.027 0.290 12.288 1.00 92.06 225 LEU A O 1
ATOM 1809 N N . TYR A 1 226 ? -0.611 0.555 14.419 1.00 93.31 226 TYR A N 1
ATOM 1810 C CA . TYR A 1 226 ? 0.620 1.205 14.850 1.00 93.31 226 TYR A CA 1
ATOM 1811 C C . TYR A 1 226 ? 1.382 0.280 15.794 1.00 93.31 226 TYR A C 1
ATOM 1813 O O . TYR A 1 226 ? 0.823 -0.228 16.761 1.00 93.31 226 TYR A O 1
ATOM 1821 N N . SER A 1 227 ? 2.663 0.056 15.505 1.00 88.12 227 SER A N 1
ATOM 1822 C CA . SER A 1 227 ? 3.579 -0.622 16.418 1.00 88.12 227 SER A CA 1
ATOM 1823 C C . SER A 1 227 ? 4.348 0.431 17.202 1.00 88.12 227 SER A C 1
ATOM 1825 O O . SER A 1 227 ? 5.218 1.108 16.650 1.00 88.12 227 SER A O 1
ATOM 1827 N N . SER A 1 228 ? 4.047 0.562 18.492 1.00 86.00 228 SER A N 1
ATOM 1828 C CA . SER A 1 228 ? 4.741 1.497 19.379 1.00 86.00 228 SER A CA 1
ATOM 1829 C C . SER A 1 228 ? 6.165 1.061 19.716 1.00 86.00 228 SER A C 1
ATOM 1831 O O . SER A 1 228 ? 7.014 1.932 19.907 1.00 86.00 228 SER A O 1
ATOM 1833 N N . GLU A 1 229 ? 6.445 -0.244 19.705 1.00 85.25 229 GLU A N 1
ATOM 1834 C CA . GLU A 1 229 ? 7.792 -0.819 19.821 1.00 85.25 229 GLU A CA 1
ATOM 1835 C C . GLU A 1 229 ? 8.678 -0.409 18.637 1.00 85.25 229 GLU A C 1
ATOM 1837 O O . GLU A 1 229 ? 9.734 0.190 18.816 1.00 85.25 229 GLU A O 1
ATOM 1842 N N . LYS A 1 230 ? 8.221 -0.667 17.405 1.00 83.56 230 LYS A N 1
ATOM 1843 C CA . LYS A 1 230 ? 9.005 -0.400 16.188 1.00 83.56 230 LYS A CA 1
ATOM 1844 C C . LYS A 1 230 ? 8.843 1.028 15.659 1.00 83.56 230 LYS A C 1
ATOM 1846 O O . LYS A 1 230 ? 9.524 1.395 14.707 1.00 83.56 230 LYS A O 1
ATOM 1851 N N . LYS A 1 231 ? 7.928 1.818 16.233 1.00 86.19 231 LYS A N 1
ATOM 1852 C CA . LYS A 1 231 ? 7.525 3.160 15.767 1.00 86.19 231 LYS A CA 1
ATOM 1853 C C . LYS A 1 231 ? 7.142 3.189 14.279 1.00 86.19 231 LYS A C 1
ATOM 1855 O O . LYS A 1 231 ? 7.449 4.139 13.563 1.00 86.19 231 LYS A O 1
ATOM 1860 N N . ILE A 1 232 ? 6.455 2.146 13.809 1.00 89.44 232 ILE A N 1
ATOM 1861 C CA . ILE A 1 232 ? 6.008 2.017 12.412 1.00 89.44 232 ILE A CA 1
ATOM 1862 C C . ILE A 1 232 ? 4.497 1.848 12.317 1.00 89.44 232 ILE A C 1
ATOM 1864 O O . ILE A 1 232 ? 3.866 1.253 13.190 1.00 89.44 232 ILE A O 1
ATOM 1868 N N . PHE A 1 233 ? 3.935 2.305 11.201 1.00 93.00 233 PHE A N 1
ATOM 1869 C CA . PHE A 1 233 ? 2.564 1.996 10.819 1.00 93.00 233 PHE A CA 1
ATOM 1870 C C . PHE A 1 233 ? 2.548 0.823 9.840 1.00 93.00 233 PHE A C 1
ATOM 1872 O O . PHE A 1 233 ? 3.259 0.817 8.831 1.00 93.00 233 PHE A O 1
ATOM 1879 N N . ILE A 1 234 ? 1.728 -0.172 10.146 1.00 92.38 234 ILE A N 1
ATOM 1880 C CA . ILE A 1 234 ? 1.591 -1.423 9.412 1.00 92.38 234 ILE A CA 1
ATOM 1881 C C . ILE A 1 234 ? 0.190 -1.456 8.813 1.00 92.38 234 ILE A C 1
ATOM 1883 O O . ILE A 1 234 ? -0.804 -1.361 9.527 1.00 92.38 234 ILE A O 1
ATOM 1887 N N . GLY A 1 235 ? 0.114 -1.581 7.497 1.00 93.50 235 GLY A N 1
ATOM 1888 C CA . GLY A 1 235 ? -1.116 -1.845 6.773 1.00 93.50 235 GLY A CA 1
ATOM 1889 C C . GLY A 1 235 ? -1.293 -3.338 6.533 1.00 93.50 235 GLY A C 1
ATOM 1890 O O . GLY A 1 235 ? -0.373 -4.008 6.075 1.00 93.50 235 GLY A O 1
ATOM 1891 N N . LEU A 1 236 ? -2.486 -3.842 6.801 1.00 91.88 236 LEU A N 1
ATOM 1892 C CA . LEU A 1 236 ? -2.932 -5.192 6.500 1.00 91.88 236 LEU A CA 1
ATOM 1893 C C . LEU A 1 236 ? -3.983 -5.108 5.400 1.00 91.88 236 LEU A C 1
ATOM 1895 O O . LEU A 1 236 ? -5.010 -4.452 5.571 1.00 91.88 236 LEU A O 1
ATOM 1899 N N . ILE A 1 237 ? -3.732 -5.776 4.280 1.00 90.94 237 ILE A N 1
ATOM 1900 C CA . ILE A 1 237 ? -4.685 -5.927 3.181 1.00 90.94 237 ILE A CA 1
ATOM 1901 C C . ILE A 1 237 ? -5.176 -7.376 3.205 1.00 90.94 237 ILE A C 1
ATOM 1903 O O . ILE A 1 237 ? -4.453 -8.256 2.729 1.00 90.94 237 ILE A O 1
ATOM 1907 N N . PRO A 1 238 ? -6.368 -7.651 3.765 1.00 88.50 238 PRO A N 1
ATOM 1908 C CA . PRO A 1 238 ? -6.928 -8.997 3.799 1.00 88.50 238 PRO A CA 1
ATOM 1909 C C . PRO A 1 238 ? -7.039 -9.582 2.396 1.00 88.50 238 PRO A C 1
ATOM 1911 O O . PRO A 1 238 ? -7.523 -8.906 1.488 1.00 88.50 238 PRO A O 1
ATOM 1914 N N . HIS A 1 239 ? -6.630 -10.836 2.212 1.00 84.94 239 HIS A N 1
ATOM 1915 C CA . HIS A 1 239 ? -6.868 -11.526 0.942 1.00 84.94 239 HIS A CA 1
ATOM 1916 C C . HIS A 1 239 ? -8.369 -11.750 0.714 1.00 84.94 239 HIS A C 1
ATOM 1918 O O . HIS A 1 239 ? -8.872 -11.537 -0.387 1.00 84.94 239 HIS A O 1
ATOM 1924 N N . ASP A 1 240 ? -9.099 -12.080 1.781 1.00 86.31 240 ASP A N 1
ATOM 1925 C CA . ASP A 1 240 ? -10.557 -12.188 1.772 1.00 86.31 240 ASP A CA 1
ATOM 1926 C C . ASP A 1 240 ? -11.217 -10.861 2.170 1.00 86.31 240 ASP A C 1
ATOM 1928 O O . ASP A 1 240 ? -11.646 -10.631 3.305 1.00 86.31 240 ASP A O 1
ATOM 1932 N N . GLN A 1 241 ? -11.266 -9.951 1.201 1.00 86.50 241 GLN A N 1
ATOM 1933 C CA . GLN A 1 241 ? -11.851 -8.621 1.364 1.00 86.50 241 GLN A CA 1
ATOM 1934 C C . GLN A 1 241 ? -13.338 -8.680 1.752 1.00 86.50 241 GLN A C 1
ATOM 1936 O O . GLN A 1 241 ? -13.801 -7.865 2.549 1.00 86.50 241 GLN A O 1
ATOM 1941 N N . SER A 1 242 ? -14.096 -9.636 1.208 1.00 85.44 242 SER A N 1
ATOM 1942 C CA . SER A 1 242 ? -15.547 -9.729 1.401 1.00 85.44 242 SER A CA 1
ATOM 1943 C C . SER A 1 242 ? -15.905 -10.108 2.834 1.00 85.44 242 SER A C 1
ATOM 1945 O O . SER A 1 242 ? -16.685 -9.401 3.483 1.00 85.44 242 SER A O 1
ATOM 1947 N N . ASN A 1 243 ? -15.303 -11.177 3.360 1.00 85.50 243 ASN A N 1
ATOM 1948 C CA . ASN A 1 243 ? -15.554 -11.594 4.736 1.00 85.50 243 ASN A CA 1
ATOM 1949 C C . ASN A 1 243 ? -15.027 -10.569 5.738 1.00 85.50 243 ASN A C 1
ATOM 1951 O O . ASN A 1 243 ? -15.688 -10.303 6.743 1.00 85.50 243 ASN A O 1
ATOM 1955 N N . PHE A 1 244 ? -13.905 -9.914 5.429 1.00 86.12 244 PHE A N 1
ATOM 1956 C CA . PHE A 1 244 ? -13.384 -8.849 6.274 1.00 86.12 244 PHE A CA 1
ATOM 1957 C C . PHE A 1 244 ? -14.336 -7.649 6.374 1.00 86.12 244 PHE A C 1
ATOM 1959 O O . PHE A 1 244 ? -14.642 -7.193 7.477 1.00 86.12 244 PHE A O 1
ATOM 1966 N N . VAL A 1 245 ? -14.868 -7.168 5.243 1.00 86.94 245 VAL A N 1
ATOM 1967 C CA . VAL A 1 245 ? -15.861 -6.079 5.227 1.00 86.94 245 VAL A CA 1
ATOM 1968 C C . VAL A 1 245 ? -17.102 -6.454 6.039 1.00 86.94 245 VAL A C 1
ATOM 1970 O O . VAL A 1 245 ? -17.592 -5.635 6.819 1.00 86.94 245 VAL A O 1
ATOM 1973 N N . ASN A 1 246 ? -17.604 -7.682 5.890 1.00 85.94 246 ASN A N 1
ATOM 1974 C CA . ASN A 1 246 ? -18.769 -8.152 6.639 1.00 85.94 246 ASN A CA 1
ATOM 1975 C C . ASN A 1 246 ? -18.491 -8.223 8.148 1.00 85.94 246 ASN A C 1
ATOM 1977 O O . ASN A 1 246 ? -19.332 -7.807 8.946 1.00 85.94 246 ASN A O 1
ATOM 1981 N N . GLY A 1 247 ? -17.302 -8.687 8.535 1.00 85.56 247 GLY A N 1
ATOM 1982 C CA . GLY A 1 247 ? -16.857 -8.727 9.925 1.00 85.56 247 GLY A CA 1
ATOM 1983 C C . GLY A 1 247 ? -16.776 -7.337 10.560 1.00 85.56 247 GLY A C 1
ATOM 1984 O O . GLY A 1 247 ? -17.369 -7.104 11.612 1.00 85.56 247 GLY A O 1
ATOM 1985 N N . ILE A 1 248 ? -16.131 -6.382 9.882 1.00 84.94 248 ILE A N 1
ATOM 1986 C CA . ILE A 1 248 ? -16.029 -4.991 10.353 1.00 84.94 248 ILE A CA 1
ATOM 1987 C C . ILE A 1 248 ? -17.406 -4.332 10.473 1.00 84.94 248 ILE A C 1
ATOM 1989 O O . ILE A 1 248 ? -17.681 -3.675 11.475 1.00 84.94 248 ILE A O 1
ATOM 1993 N N . ARG A 1 249 ? -18.301 -4.530 9.495 1.00 84.44 249 ARG A N 1
ATOM 1994 C CA . ARG A 1 249 ? -19.670 -3.988 9.561 1.00 84.44 249 ARG A CA 1
ATOM 1995 C C . ARG A 1 249 ? -20.420 -4.478 10.797 1.00 84.44 249 ARG A C 1
ATOM 1997 O O . ARG A 1 249 ? -21.061 -3.670 11.462 1.00 84.44 249 ARG A O 1
ATOM 2004 N N . ARG A 1 250 ? -20.313 -5.770 11.126 1.00 84.06 250 ARG A N 1
ATOM 2005 C CA . ARG A 1 250 ? -20.930 -6.347 12.334 1.00 84.06 250 ARG A CA 1
ATOM 2006 C C . ARG A 1 250 ? -20.349 -5.742 13.608 1.00 84.06 250 ARG A C 1
ATOM 2008 O O . ARG A 1 250 ? -21.098 -5.361 14.499 1.00 84.06 250 ARG A O 1
ATOM 2015 N N . VAL A 1 251 ? -19.027 -5.606 13.669 1.00 82.12 251 VAL A N 1
ATOM 2016 C CA . VAL A 1 251 ? -18.323 -5.006 14.808 1.00 82.12 251 VAL A CA 1
ATOM 2017 C C . VAL A 1 251 ? -18.765 -3.558 15.053 1.00 82.12 251 VAL A C 1
ATOM 2019 O O . VAL A 1 251 ? -19.099 -3.201 16.182 1.00 82.12 251 VAL A O 1
ATOM 2022 N N . ILE A 1 252 ? -18.819 -2.736 14.001 1.00 78.81 252 ILE A N 1
ATOM 2023 C CA . ILE A 1 252 ? -19.239 -1.331 14.105 1.00 78.81 252 ILE A CA 1
ATOM 2024 C C . ILE A 1 252 ? -20.713 -1.231 14.523 1.00 78.81 252 ILE A C 1
ATOM 2026 O O . ILE A 1 252 ? -21.046 -0.418 15.386 1.00 78.81 252 ILE A O 1
ATOM 2030 N N . ALA A 1 253 ? -21.591 -2.060 13.948 1.00 79.25 253 ALA A N 1
ATOM 2031 C CA . ALA A 1 253 ? -23.013 -2.074 14.295 1.00 79.25 253 ALA A CA 1
ATOM 2032 C C . ALA A 1 253 ? -23.235 -2.446 15.771 1.00 79.25 253 ALA A C 1
ATOM 2034 O O . ALA A 1 253 ? -23.978 -1.764 16.476 1.00 79.25 253 ALA A O 1
ATOM 2035 N N . ASN A 1 254 ? -22.526 -3.466 16.261 1.00 76.44 254 ASN A N 1
ATOM 2036 C CA . ASN A 1 254 ? -22.595 -3.873 17.663 1.00 76.44 254 ASN A CA 1
ATOM 2037 C C . ASN A 1 254 ? -22.109 -2.761 18.604 1.00 76.44 254 ASN A C 1
ATOM 2039 O O . ASN A 1 254 ? -22.726 -2.522 19.639 1.00 76.44 254 ASN A O 1
ATOM 2043 N N . GLN A 1 255 ? -21.040 -2.041 18.244 1.00 72.00 255 GLN A N 1
ATOM 2044 C CA . GLN A 1 255 ? -20.547 -0.921 19.051 1.00 72.00 255 GLN A CA 1
ATOM 2045 C C . GLN A 1 255 ? -21.586 0.201 19.174 1.00 72.00 255 GLN A C 1
ATOM 2047 O O . GLN A 1 255 ? -21.783 0.733 20.265 1.00 72.00 255 GLN A O 1
ATOM 2052 N N . GLN A 1 256 ? -22.257 0.556 18.074 1.00 72.56 256 GLN A N 1
ATOM 2053 C CA . GLN A 1 256 ? -23.301 1.583 18.092 1.00 72.56 256 GLN A CA 1
ATOM 2054 C C . GLN A 1 256 ? -24.482 1.180 18.982 1.00 72.56 256 GLN A C 1
ATOM 2056 O O . GLN A 1 256 ? -24.963 2.011 19.749 1.00 72.56 256 GLN A O 1
ATOM 2061 N N . GLN A 1 257 ? -24.890 -0.093 18.946 1.00 70.81 257 GLN A N 1
ATOM 2062 C CA . GLN A 1 257 ? -25.954 -0.609 19.814 1.00 70.81 257 GLN A CA 1
ATOM 2063 C C . GLN A 1 257 ? -25.576 -0.582 21.301 1.00 70.81 257 GLN A C 1
ATOM 2065 O O . GLN A 1 257 ? -26.392 -0.190 22.132 1.00 70.81 257 GLN A O 1
ATOM 2070 N N . VAL A 1 258 ? -24.345 -0.972 21.654 1.00 71.44 258 VAL A N 1
ATOM 2071 C CA . VAL A 1 258 ? -23.875 -0.931 23.052 1.00 71.44 258 VAL A CA 1
ATOM 2072 C C . VAL A 1 258 ? -23.801 0.509 23.563 1.00 71.44 258 VAL A C 1
ATOM 2074 O O . VAL A 1 258 ? -24.225 0.781 24.682 1.00 71.44 258 VAL A O 1
ATOM 2077 N N . LEU A 1 259 ? -23.319 1.444 22.738 1.00 69.94 259 LEU A N 1
ATOM 2078 C CA . LEU A 1 259 ? -23.249 2.856 23.115 1.00 69.94 259 LEU A CA 1
ATOM 2079 C C . LEU A 1 259 ? -24.648 3.456 23.337 1.00 69.94 259 LEU A C 1
ATOM 2081 O O . LEU A 1 259 ? -24.844 4.177 24.309 1.00 69.94 259 LEU A O 1
ATOM 2085 N N . GLN A 1 260 ? -25.621 3.124 22.479 1.00 68.69 260 GLN A N 1
ATOM 2086 C CA . GLN A 1 260 ? -27.017 3.542 22.654 1.00 68.69 260 GLN A CA 1
ATOM 2087 C C . GLN A 1 260 ? -27.628 2.987 23.945 1.00 68.69 260 GLN A C 1
ATOM 2089 O O . GLN A 1 260 ? -28.191 3.756 24.717 1.00 68.69 260 GLN A O 1
ATOM 2094 N N . ARG A 1 261 ? -27.441 1.692 24.238 1.00 68.62 261 ARG A N 1
ATOM 2095 C CA . ARG A 1 261 ? -27.933 1.086 25.489 1.00 68.62 261 ARG A CA 1
ATOM 2096 C C . ARG A 1 261 ? -27.352 1.736 26.741 1.00 68.62 261 ARG A C 1
ATOM 2098 O O . ARG A 1 261 ? -28.084 1.957 27.700 1.00 68.62 261 ARG A O 1
ATOM 2105 N N . ASN A 1 262 ? -26.056 2.045 26.739 1.00 68.50 262 ASN A N 1
ATOM 2106 C CA . ASN A 1 262 ? -25.416 2.690 27.886 1.00 68.50 262 ASN A CA 1
ATOM 2107 C C . ASN A 1 262 ? -25.970 4.108 28.115 1.00 68.50 262 ASN A C 1
ATOM 2109 O O . ASN A 1 262 ? -26.231 4.481 29.255 1.00 68.50 262 ASN A O 1
ATOM 2113 N N . LEU A 1 263 ? -26.215 4.868 27.041 1.00 67.88 263 LEU A N 1
ATOM 2114 C CA . LEU A 1 263 ? -26.827 6.201 27.119 1.00 67.88 263 LEU A CA 1
ATOM 2115 C C . LEU A 1 263 ? -28.272 6.151 27.647 1.00 67.88 263 LEU A C 1
ATOM 2117 O O . LEU A 1 263 ? -28.667 7.007 28.438 1.00 67.88 263 LEU A O 1
ATOM 2121 N N . GLU A 1 264 ? -29.055 5.148 27.240 1.00 70.81 264 GLU A N 1
ATOM 2122 C CA . GLU A 1 264 ? -30.423 4.931 27.735 1.00 70.81 264 GLU A CA 1
ATOM 2123 C C . GLU A 1 264 ? -30.443 4.562 29.230 1.00 70.81 264 GLU A C 1
ATOM 2125 O O . GLU A 1 264 ? -31.270 5.079 29.984 1.00 70.81 264 GLU A O 1
ATOM 2130 N N . GLN A 1 265 ? -29.500 3.729 29.688 1.00 65.31 265 GLN A N 1
ATOM 2131 C CA . GLN A 1 265 ? -29.374 3.361 31.105 1.00 65.31 265 GLN A CA 1
ATOM 2132 C C . GLN A 1 265 ? -28.929 4.535 31.992 1.00 65.31 265 GLN A C 1
ATOM 2134 O O . GLN A 1 265 ? -29.464 4.703 33.089 1.00 65.31 265 GLN A O 1
ATOM 2139 N N . GLU A 1 266 ? -28.005 5.383 31.526 1.00 63.56 266 GLU A N 1
ATOM 2140 C CA . GLU A 1 266 ? -27.596 6.589 32.263 1.00 63.56 266 GLU A CA 1
ATOM 2141 C C . GLU A 1 266 ? -28.733 7.618 32.382 1.00 63.56 266 GLU A C 1
ATOM 2143 O O . GLU A 1 266 ? -28.874 8.270 33.421 1.00 63.56 266 GLU A O 1
ATOM 2148 N N . GLN A 1 267 ? -29.583 7.752 31.357 1.00 63.56 267 GLN A N 1
ATOM 2149 C CA . GLN A 1 267 ? -30.763 8.621 31.432 1.00 63.56 267 GLN A CA 1
ATOM 2150 C C . GLN A 1 267 ? -31.825 8.078 32.396 1.00 63.56 267 GLN A C 1
ATOM 2152 O O . GLN A 1 267 ? -32.414 8.860 33.143 1.00 63.56 267 GLN A O 1
ATOM 2157 N N . GLN A 1 268 ? -32.032 6.758 32.451 1.00 60.44 268 GLN A N 1
ATOM 2158 C CA . GLN A 1 268 ? -32.959 6.148 33.412 1.00 60.44 268 GLN A CA 1
ATOM 2159 C C . GLN A 1 268 ? -32.479 6.274 34.865 1.00 60.44 268 GLN A C 1
ATOM 2161 O O . GLN A 1 268 ? -33.294 6.544 35.744 1.00 60.44 268 GLN A O 1
ATOM 2166 N N . GLN A 1 269 ? -31.172 6.170 35.133 1.00 58.34 269 GLN A N 1
ATOM 2167 C CA . GLN A 1 269 ? -30.638 6.373 36.488 1.00 58.34 269 GLN A CA 1
ATOM 2168 C C . GLN A 1 269 ? -30.698 7.835 36.951 1.00 58.34 269 GLN A C 1
ATOM 2170 O O . GLN A 1 269 ? -30.928 8.086 38.131 1.00 58.34 269 GLN A O 1
ATOM 2175 N N . ARG A 1 270 ? -30.557 8.812 36.044 1.00 57.34 270 ARG A N 1
ATOM 2176 C CA . ARG A 1 270 ? -30.744 10.236 36.385 1.00 57.34 270 ARG A CA 1
ATOM 2177 C C . ARG A 1 270 ? -32.208 10.638 36.584 1.00 57.34 270 ARG A C 1
ATOM 2179 O O . ARG A 1 270 ? -32.456 11.652 37.226 1.00 57.34 270 ARG A O 1
ATOM 2186 N N . GLY A 1 271 ? -33.163 9.864 36.068 1.00 55.19 271 GLY A N 1
ATOM 2187 C CA . GLY A 1 271 ? -34.600 10.129 36.203 1.00 55.19 271 GLY A CA 1
ATOM 2188 C C . GLY A 1 271 ? -35.250 9.624 37.498 1.00 55.19 271 GLY A C 1
ATOM 2189 O O . GLY A 1 271 ? -36.379 10.006 37.775 1.00 55.19 271 GLY A O 1
ATOM 2190 N N . MET A 1 272 ? -34.573 8.787 38.295 1.00 53.84 272 MET A N 1
ATOM 2191 C CA . MET A 1 272 ? -35.121 8.218 39.545 1.00 53.84 272 MET A CA 1
ATOM 2192 C C . MET A 1 272 ? -34.617 8.909 40.828 1.00 53.84 272 MET A C 1
ATOM 2194 O O . MET A 1 272 ? -34.893 8.430 41.923 1.00 53.84 272 MET A O 1
ATOM 2198 N N . GLY A 1 273 ? -33.866 10.009 40.707 1.00 51.97 273 GLY A N 1
ATOM 2199 C CA . GLY A 1 273 ? -33.301 10.762 41.838 1.00 51.97 273 GLY A CA 1
ATOM 2200 C C . GLY A 1 273 ? -33.927 12.141 42.082 1.00 51.97 273 GLY A C 1
ATOM 2201 O O . GLY A 1 273 ? -33.257 12.986 42.673 1.00 51.97 273 GLY A O 1
ATOM 2202 N N . GLY A 1 274 ? -35.141 12.387 41.576 1.00 40.75 274 GLY A N 1
ATOM 2203 C CA . GLY A 1 274 ? -35.912 13.620 41.787 1.00 40.75 274 GLY A CA 1
ATOM 2204 C C . GLY A 1 274 ? -37.074 13.408 42.741 1.00 40.75 274 GLY A C 1
ATOM 2205 O O . GLY A 1 274 ? -37.749 12.365 42.591 1.00 40.75 274 GLY A O 1
#

Radius of gyration: 25.26 Å; chains: 1; bounding box: 66×41×84 Å

InterPro domains:
  IPR021394 Mediator complex, subunit Med25, PTOV domain [PF11232] (1-97)
  IPR021394 Mediator complex, subunit Med25, PTOV domain [PF11232] (113-257)
  IPR038196 Mediator complex subunit 25, PTOV domain superfamily [G3DSA:2.40.290.30] (1-100)
  IPR038196 Mediator complex subunit 25, PTOV domain superfamily [G3DSA:2.40.290.30] (108-264)